Protein AF-A0A7C5F2H2-F1 (afdb_monomer)

pLDDT: mean 90.17, std 11.98, range [35.0, 98.19]

Sequence (182 aa):
MSDHVAMTMLSAEQLKLEQSKTLAQPLDRYGVLARLLFGLMDLLYGRARSWSKFKVLEVIARVPYQAWEHVAYIAITQQYEHEDFARRVFDHVKESRHQQDNEQWHLLILEEWIHRNRIKESVLLHRLVPQVLAFTYYQISWLLYVMKPEWSYRLNVDFETHAEYEYMLFAREHPELDQVPF

Solvent-accessible surface area (backbone atoms only — not comparable to full-atom values): 10103 Å² total; per-residue (Å²): 135,83,81,73,76,72,77,79,76,69,50,75,66,51,49,53,50,51,42,52,50,59,71,66,49,79,82,67,87,61,53,73,67,44,51,51,51,53,51,48,48,31,71,75,65,41,83,67,87,46,68,71,54,50,38,42,47,30,59,39,63,28,29,47,35,52,28,51,38,55,52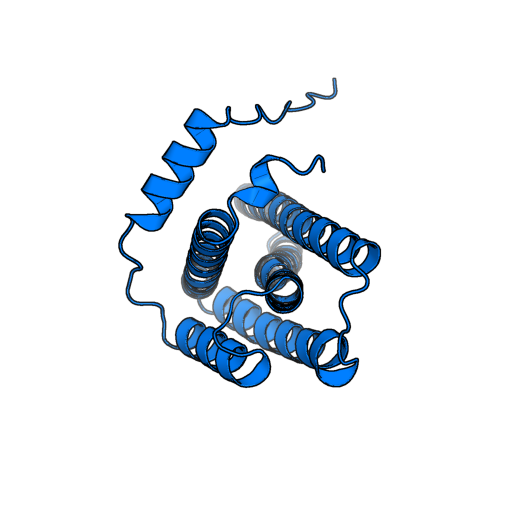,42,54,54,50,38,72,75,42,62,91,39,63,72,58,38,50,56,46,48,54,51,36,53,52,28,50,54,50,30,53,49,27,50,48,53,29,50,54,40,51,52,49,38,59,77,67,65,61,87,73,55,62,60,68,73,54,49,46,42,53,56,50,25,53,53,49,26,54,51,29,34,51,32,35,74,78,42,48,68,56,27,51,50,48,47,50,46,47,50,55,50,51,53,46,52,50,45,49,49,51,69,75,40,64,71,56,82,74,56,88,129

Nearest PDB structures (foldseek):
  3zx6-assembly1_A  TM=3.620E-01  e=6.020E-01  Archaeoglobus fulgidus DSM 4304
  3zx6-assembly1_B  TM=3.385E-01  e=4.337E+00  Archaeoglobus fulgidus DSM 4304
  1qu7-assembly1_B  TM=3.097E-01  e=5.790E+00  Escherichia coli
  6ixg-assembly2_B  TM=2.646E-01  e=8.111E+00  Homo sapiens

Radius of gyration: 18.1 Å; Cα contacts (8 Å, |Δi|>4): 124; chains: 1; bounding box: 49×35×49 Å

Structure (mmCIF, N/CA/C/O backbone):
data_AF-A0A7C5F2H2-F1
#
_entry.id   AF-A0A7C5F2H2-F1
#
loop_
_atom_site.group_PDB
_atom_site.id
_atom_site.type_symbol
_atom_site.label_atom_id
_atom_site.label_alt_id
_atom_site.label_comp_id
_atom_site.label_asym_id
_atom_site.label_entity_id
_atom_site.label_seq_id
_atom_site.pdbx_PDB_ins_code
_atom_site.Cartn_x
_atom_site.Cartn_y
_atom_site.Cartn_z
_atom_site.occupancy
_atom_site.B_iso_or_equiv
_atom_site.auth_seq_id
_atom_site.auth_comp_id
_atom_site.auth_asym_id
_atom_site.auth_atom_id
_atom_site.pdbx_PDB_model_num
ATOM 1 N N . MET A 1 1 ? 30.710 -5.432 4.629 1.00 35.00 1 MET A N 1
ATOM 2 C CA . MET A 1 1 ? 30.346 -4.239 5.417 1.00 35.00 1 MET A CA 1
ATOM 3 C C . MET A 1 1 ? 28.868 -4.022 5.185 1.00 35.00 1 MET A C 1
ATOM 5 O O . MET A 1 1 ? 28.492 -3.695 4.071 1.00 35.00 1 MET A O 1
ATOM 9 N N . SER A 1 2 ? 28.048 -4.407 6.163 1.00 38.00 2 SER A N 1
ATOM 10 C CA . SER A 1 2 ? 26.595 -4.251 6.103 1.00 38.00 2 SER A CA 1
ATOM 11 C C . SER A 1 2 ? 26.293 -2.854 6.623 1.00 38.00 2 SER A C 1
ATOM 13 O O . SER A 1 2 ? 26.336 -2.640 7.834 1.00 38.00 2 SER A O 1
ATOM 15 N N . ASP A 1 3 ? 26.073 -1.904 5.718 1.00 40.31 3 ASP A N 1
ATOM 16 C CA . ASP A 1 3 ? 25.467 -0.628 6.081 1.00 40.31 3 ASP A CA 1
ATOM 17 C C . ASP A 1 3 ? 24.010 -0.928 6.430 1.00 40.31 3 ASP A C 1
ATOM 19 O O . ASP A 1 3 ? 23.120 -0.936 5.580 1.00 40.31 3 ASP A O 1
ATOM 23 N N . HIS A 1 4 ? 23.774 -1.247 7.702 1.00 43.69 4 HIS A N 1
ATOM 24 C CA . HIS A 1 4 ? 22.459 -1.070 8.285 1.00 43.69 4 HIS A CA 1
ATOM 25 C C . HIS A 1 4 ? 22.156 0.420 8.173 1.00 43.69 4 HIS A C 1
ATOM 27 O O . HIS A 1 4 ? 22.641 1.220 8.972 1.00 43.69 4 HIS A O 1
ATOM 33 N N . VAL A 1 5 ? 21.393 0.797 7.148 1.00 45.81 5 VAL A N 1
ATOM 34 C CA . VAL A 1 5 ? 20.688 2.073 7.133 1.00 45.81 5 VAL A CA 1
ATOM 35 C C . VAL A 1 5 ? 19.799 2.032 8.367 1.00 45.81 5 VAL A C 1
ATOM 37 O O . VAL A 1 5 ? 18.752 1.388 8.373 1.00 45.81 5 VAL A O 1
ATOM 40 N N . ALA A 1 6 ? 20.266 2.629 9.460 1.00 44.41 6 ALA A N 1
ATOM 41 C CA . ALA A 1 6 ? 19.406 2.916 10.584 1.00 44.41 6 ALA A CA 1
ATOM 42 C C . ALA A 1 6 ? 18.324 3.835 10.017 1.00 44.41 6 ALA A C 1
ATOM 44 O O . ALA A 1 6 ? 18.626 4.963 9.630 1.00 44.41 6 ALA A O 1
ATOM 45 N N . MET A 1 7 ? 17.091 3.335 9.879 1.00 51.94 7 MET A N 1
ATOM 46 C CA . MET A 1 7 ? 15.956 4.216 9.639 1.00 51.94 7 MET A CA 1
ATOM 47 C C . MET A 1 7 ? 15.944 5.197 10.802 1.00 51.94 7 MET A C 1
ATOM 49 O O . MET A 1 7 ? 15.692 4.817 11.947 1.00 51.94 7 MET A O 1
ATOM 53 N N . THR A 1 8 ? 16.305 6.445 10.528 1.00 58.81 8 THR A N 1
ATOM 54 C CA . THR A 1 8 ? 16.222 7.509 11.516 1.00 58.81 8 THR A CA 1
ATOM 55 C C . THR A 1 8 ? 14.742 7.715 11.797 1.00 58.81 8 THR A C 1
ATOM 57 O O . THR A 1 8 ? 14.044 8.362 11.021 1.00 58.81 8 THR A O 1
ATOM 60 N N . MET A 1 9 ? 14.250 7.098 12.870 1.00 73.38 9 MET A N 1
ATOM 61 C CA . MET A 1 9 ? 12.873 7.275 13.309 1.00 73.38 9 MET A CA 1
ATOM 62 C C . MET A 1 9 ? 12.636 8.762 13.561 1.00 73.38 9 MET A C 1
ATOM 64 O O . MET A 1 9 ? 13.391 9.406 14.295 1.00 73.38 9 MET A O 1
ATOM 68 N N . LEU A 1 10 ? 11.602 9.304 12.922 1.00 83.44 10 LEU A N 1
ATOM 69 C CA . LEU A 1 10 ? 11.177 10.677 13.147 1.00 83.44 10 LEU A CA 1
ATOM 70 C C . LEU A 1 10 ? 10.760 10.844 14.614 1.00 83.44 10 LEU A C 1
ATOM 72 O O . LEU A 1 10 ? 10.145 9.958 15.210 1.00 83.44 10 LEU A O 1
ATOM 76 N N . SER A 1 11 ? 11.085 11.993 15.203 1.00 87.19 11 SER A N 1
ATOM 77 C CA . SER A 1 11 ? 10.560 12.359 16.517 1.00 87.19 11 SER A CA 1
ATOM 78 C C . SER A 1 11 ? 9.037 12.512 16.459 1.00 87.19 11 SER A C 1
ATOM 80 O O . SER A 1 11 ? 8.463 12.754 15.397 1.00 87.19 11 SER A O 1
ATOM 82 N N . ALA A 1 12 ? 8.362 12.444 17.606 1.00 85.50 12 ALA A N 1
ATOM 83 C CA . ALA A 1 12 ? 6.912 12.648 17.664 1.00 85.50 12 ALA A CA 1
ATOM 84 C C . ALA A 1 12 ? 6.472 14.001 17.064 1.00 85.50 12 ALA A C 1
ATOM 86 O O . ALA A 1 12 ? 5.422 14.093 16.429 1.00 85.50 12 ALA A O 1
ATOM 87 N N . GLU A 1 13 ? 7.280 15.054 17.223 1.00 88.06 13 GLU A N 1
ATOM 88 C CA . GLU A 1 13 ? 7.015 16.359 16.605 1.00 88.06 13 GLU A CA 1
ATOM 89 C C . GLU A 1 13 ? 7.164 16.313 15.082 1.00 88.06 13 GLU A C 1
ATOM 91 O O . GLU A 1 13 ? 6.333 16.868 14.364 1.00 88.06 13 GLU A O 1
ATOM 96 N N . GLN A 1 14 ? 8.189 15.617 14.584 1.00 91.19 14 GLN A N 1
ATOM 97 C CA . GLN A 1 14 ? 8.398 15.431 13.151 1.00 91.19 14 GLN A CA 1
ATOM 98 C C . GLN A 1 14 ? 7.273 14.597 12.525 1.00 91.19 14 GLN A C 1
ATOM 100 O O . GLN A 1 14 ? 6.769 14.974 11.474 1.00 91.19 14 GLN A O 1
ATOM 105 N N . LEU A 1 15 ? 6.811 13.534 13.191 1.00 88.75 15 LEU A N 1
ATOM 106 C CA . LEU A 1 15 ? 5.670 12.729 12.739 1.00 88.75 15 LEU A CA 1
ATOM 107 C C . LEU A 1 15 ? 4.385 13.559 12.644 1.00 88.75 15 LEU A C 1
ATOM 109 O O . LEU A 1 15 ? 3.686 13.495 11.636 1.00 88.75 15 LEU A O 1
ATOM 113 N N . LYS A 1 16 ? 4.095 14.395 13.650 1.00 90.06 16 LYS A N 1
ATOM 114 C CA . LYS A 1 16 ? 2.938 15.310 13.610 1.00 90.06 16 LYS A CA 1
ATOM 115 C C . LYS A 1 16 ? 3.057 16.340 12.493 1.00 90.06 16 LYS A C 1
ATOM 117 O O . LYS A 1 16 ? 2.057 16.681 11.860 1.00 90.06 16 LYS A O 1
ATOM 122 N N . LEU A 1 17 ? 4.269 16.831 12.236 1.00 92.62 17 LEU A N 1
ATOM 123 C CA . LEU A 1 17 ? 4.521 17.743 11.130 1.00 92.62 17 LEU A CA 1
ATOM 124 C C . LEU A 1 17 ? 4.269 17.056 9.782 1.00 92.62 17 LEU A C 1
ATOM 126 O O . LEU A 1 17 ? 3.530 17.610 8.972 1.00 92.62 17 LEU A O 1
ATOM 130 N N . GLU A 1 18 ? 4.818 15.863 9.551 1.00 91.12 18 GLU A N 1
ATOM 131 C CA . GLU A 1 18 ? 4.577 15.103 8.316 1.00 91.12 18 GLU A CA 1
ATOM 132 C C . GLU A 1 18 ? 3.095 14.755 8.145 1.00 91.12 18 GLU A C 1
ATOM 134 O O . GLU A 1 18 ? 2.526 15.051 7.098 1.00 91.12 18 GLU A O 1
ATOM 139 N N . GLN A 1 19 ? 2.415 14.301 9.203 1.00 93.69 19 GLN A N 1
ATOM 140 C CA . GLN A 1 19 ? 0.965 14.087 9.180 1.00 93.69 19 GLN A CA 1
ATOM 141 C C . GLN A 1 19 ? 0.215 15.354 8.745 1.00 93.69 19 GLN A C 1
ATOM 143 O O . GLN A 1 19 ? -0.667 15.304 7.887 1.00 93.69 19 GLN A O 1
ATOM 148 N N . SER A 1 20 ? 0.565 16.514 9.311 1.00 93.62 20 SER A N 1
ATOM 149 C CA . SER A 1 20 ? -0.078 17.781 8.953 1.00 93.62 20 SER A CA 1
ATOM 150 C C . SER A 1 20 ? 0.187 18.184 7.499 1.00 93.62 20 SER A C 1
ATOM 152 O O . SER A 1 20 ? -0.715 18.709 6.845 1.00 93.62 20 SER A O 1
ATOM 154 N N . LYS A 1 21 ? 1.387 17.898 6.973 1.00 93.38 21 LYS A N 1
ATOM 155 C CA . LYS A 1 21 ? 1.751 18.150 5.576 1.00 93.38 21 LYS A CA 1
ATOM 156 C C . LYS A 1 21 ? 0.947 17.258 4.639 1.00 93.38 21 LYS A C 1
ATOM 158 O O . LYS A 1 21 ? 0.314 17.793 3.735 1.00 93.38 21 LYS A O 1
ATOM 163 N N . THR A 1 22 ? 0.918 15.947 4.870 1.00 91.94 22 THR A N 1
ATOM 164 C CA . THR A 1 22 ? 0.161 14.992 4.044 1.00 91.94 22 THR A CA 1
ATOM 165 C C . THR A 1 22 ? -1.327 15.336 4.036 1.00 91.94 22 THR A C 1
ATOM 167 O O . THR A 1 22 ? -1.945 15.396 2.978 1.00 91.94 22 THR A O 1
ATOM 170 N N . LEU A 1 23 ? -1.910 15.670 5.193 1.00 93.38 23 LEU A N 1
ATOM 171 C CA . LEU A 1 23 ? -3.327 16.042 5.277 1.00 93.38 23 LEU A CA 1
ATOM 172 C C . LEU A 1 23 ? -3.656 17.402 4.641 1.00 93.38 23 LEU A C 1
ATOM 174 O O . LEU A 1 23 ? -4.817 17.645 4.305 1.00 93.38 23 LEU A O 1
ATOM 178 N N . ALA A 1 24 ? -2.669 18.292 4.507 1.00 92.81 24 ALA A N 1
ATOM 179 C CA . ALA A 1 24 ? -2.818 19.587 3.848 1.00 92.81 24 ALA A CA 1
ATOM 180 C C . ALA A 1 24 ? -2.587 19.521 2.331 1.00 92.81 24 ALA A C 1
ATOM 182 O O . ALA A 1 24 ? -2.977 20.454 1.623 1.00 92.81 24 ALA A O 1
ATOM 183 N N . GLN A 1 25 ? -1.959 18.456 1.821 1.00 87.25 25 GLN A N 1
ATOM 184 C CA . GLN A 1 25 ? -1.778 18.286 0.385 1.00 87.25 25 GLN A CA 1
ATOM 185 C C . GLN A 1 25 ? -3.142 18.116 -0.297 1.00 87.25 25 GLN A C 1
ATOM 187 O O . GLN A 1 25 ? -3.990 17.352 0.176 1.00 87.25 25 GLN A O 1
ATOM 192 N N . PRO A 1 26 ? -3.391 18.827 -1.410 1.00 80.62 26 PRO A N 1
ATOM 193 C CA . PRO A 1 26 ? -4.590 18.588 -2.186 1.00 80.62 26 PRO A CA 1
ATOM 194 C C . PRO A 1 26 ? -4.522 17.164 -2.733 1.00 80.62 26 PRO A C 1
ATOM 196 O O . PRO A 1 26 ? -3.575 16.805 -3.428 1.00 80.62 26 PRO A O 1
ATOM 199 N N . LEU A 1 27 ? -5.546 16.363 -2.445 1.00 77.12 27 LEU A N 1
ATOM 200 C CA . LEU A 1 27 ? -5.737 15.110 -3.157 1.00 77.12 27 LEU A CA 1
ATOM 201 C C . LEU A 1 27 ? -6.034 15.476 -4.612 1.00 77.12 27 LEU A C 1
ATOM 203 O O . LEU A 1 27 ? -7.119 15.981 -4.927 1.00 77.12 27 LEU A O 1
ATOM 207 N N . ASP A 1 28 ? -5.044 15.289 -5.484 1.00 67.81 28 ASP A N 1
ATOM 208 C CA . ASP A 1 28 ? -5.223 15.428 -6.922 1.00 67.81 28 ASP A CA 1
ATOM 209 C C . ASP A 1 28 ? -6.439 14.610 -7.376 1.00 67.81 28 ASP A C 1
ATOM 211 O O . ASP A 1 28 ? -6.886 13.660 -6.726 1.00 67.81 28 ASP A O 1
ATOM 215 N N . ARG A 1 29 ? -7.026 14.981 -8.519 1.00 83.94 29 ARG A N 1
ATOM 216 C CA . ARG A 1 29 ? -8.155 14.220 -9.064 1.00 83.94 29 ARG A CA 1
ATOM 217 C C . ARG A 1 29 ? -7.679 12.822 -9.458 1.00 83.94 29 ARG A C 1
ATOM 219 O O . ARG A 1 29 ? -7.217 12.645 -10.583 1.00 83.94 29 ARG A O 1
ATOM 226 N N . TYR A 1 30 ? -7.884 11.851 -8.565 1.00 92.62 30 TYR A N 1
ATOM 227 C CA . TYR A 1 30 ? -7.618 10.432 -8.794 1.00 92.62 30 TYR A CA 1
ATOM 228 C C . TYR A 1 30 ? -8.091 9.989 -10.175 1.00 92.62 30 TYR A C 1
ATOM 230 O O . TYR A 1 30 ? -9.185 10.371 -10.620 1.00 92.62 30 TYR A O 1
ATOM 238 N N . GLY A 1 31 ? -7.309 9.140 -10.836 1.00 93.69 31 GLY A N 1
ATOM 239 C CA . GLY A 1 31 ? -7.692 8.493 -12.080 1.00 93.69 31 GLY A CA 1
ATOM 240 C C . GLY A 1 31 ? -8.978 7.669 -11.946 1.00 93.69 31 GLY A C 1
ATOM 241 O O . GLY A 1 31 ? -9.422 7.307 -10.857 1.00 93.69 31 GLY A O 1
ATOM 242 N N . VAL A 1 32 ? -9.605 7.346 -13.083 1.00 95.75 32 VAL A N 1
ATOM 243 C CA . VAL A 1 32 ? -10.865 6.574 -13.108 1.00 95.75 32 VAL A CA 1
ATOM 244 C C . VAL A 1 32 ? -10.712 5.229 -12.393 1.00 95.75 32 VAL A C 1
ATOM 246 O O . VAL A 1 32 ? -11.576 4.872 -11.599 1.00 95.75 32 VAL A O 1
ATOM 249 N N . LEU A 1 33 ? -9.613 4.511 -12.643 1.00 96.19 33 LEU A N 1
ATOM 250 C CA . LEU A 1 33 ? -9.354 3.196 -12.053 1.00 96.19 33 LEU A CA 1
ATOM 251 C C . LEU A 1 33 ? -9.188 3.267 -10.530 1.00 96.19 33 LEU A C 1
ATOM 253 O O . LEU A 1 33 ? -9.813 2.481 -9.826 1.00 96.19 33 LEU A O 1
ATOM 257 N N . ALA A 1 34 ? -8.433 4.247 -10.027 1.00 95.56 34 ALA A N 1
ATOM 258 C CA . ALA A 1 34 ? -8.268 4.469 -8.593 1.00 95.56 34 ALA A CA 1
ATOM 259 C C . ALA A 1 34 ? -9.613 4.785 -7.915 1.00 95.56 34 ALA A C 1
ATOM 261 O O . ALA A 1 34 ? -9.982 4.145 -6.934 1.00 95.56 34 ALA A O 1
ATOM 262 N N . ARG A 1 35 ? -10.428 5.678 -8.499 1.00 95.88 35 ARG A N 1
ATOM 263 C CA . ARG A 1 35 ? -11.775 5.978 -7.970 1.00 95.88 35 ARG A CA 1
ATOM 264 C C . ARG A 1 35 ? -12.689 4.755 -7.933 1.00 95.88 35 ARG A C 1
ATOM 266 O O . ARG A 1 35 ? -13.460 4.608 -6.988 1.00 95.88 35 ARG A O 1
ATOM 273 N N . LEU A 1 36 ? -12.629 3.899 -8.955 1.00 97.12 36 LEU A N 1
ATOM 274 C CA . LEU A 1 36 ? -13.394 2.651 -8.982 1.00 97.12 36 LEU A CA 1
ATOM 275 C C . LEU A 1 36 ? -12.925 1.690 -7.887 1.00 97.12 36 LEU A C 1
ATOM 277 O O . LEU A 1 36 ? -13.763 1.115 -7.198 1.00 97.12 36 LEU A O 1
ATOM 281 N N . LEU A 1 37 ? -11.610 1.555 -7.697 1.00 96.25 37 LEU A N 1
ATOM 282 C CA . LEU A 1 37 ? -11.032 0.720 -6.648 1.00 96.25 37 LEU A CA 1
ATOM 283 C C . LEU A 1 37 ? -11.452 1.201 -5.255 1.00 96.25 37 LEU A C 1
ATOM 285 O O . LEU A 1 37 ? -11.986 0.410 -4.481 1.00 96.25 37 LEU A O 1
ATOM 289 N N . PHE A 1 38 ? -11.290 2.489 -4.947 1.00 95.31 38 PHE A N 1
ATOM 290 C CA . PHE A 1 38 ? -11.663 3.037 -3.638 1.00 95.31 38 PHE A CA 1
ATOM 291 C C . PHE A 1 38 ? -13.174 2.975 -3.404 1.00 95.31 38 PHE A C 1
ATOM 293 O O . PHE A 1 38 ? -13.616 2.583 -2.328 1.00 95.31 38 PHE A O 1
ATOM 300 N N . GLY A 1 39 ? -13.981 3.256 -4.431 1.00 96.94 39 GLY A N 1
ATOM 301 C CA . GLY A 1 39 ? -15.433 3.098 -4.355 1.00 96.94 39 GLY A CA 1
ATOM 302 C C . GLY A 1 39 ? -15.861 1.649 -4.094 1.00 96.94 39 GLY A C 1
ATOM 303 O O . GLY A 1 39 ? -16.779 1.411 -3.310 1.00 96.94 39 GLY A O 1
ATOM 304 N N . LEU A 1 40 ? -15.180 0.673 -4.703 1.00 97.38 40 LEU A N 1
ATOM 305 C CA . LEU A 1 40 ? -15.410 -0.748 -4.443 1.00 97.38 40 LEU A CA 1
ATOM 306 C C . LEU A 1 40 ? -14.979 -1.141 -3.022 1.00 97.38 40 LEU A C 1
ATOM 308 O O . LEU A 1 40 ? -15.704 -1.872 -2.349 1.00 97.38 40 LEU A O 1
ATOM 312 N N . MET A 1 41 ? -13.844 -0.631 -2.541 1.00 96.88 41 MET A N 1
ATOM 313 C CA . MET A 1 41 ? -13.393 -0.838 -1.162 1.00 96.88 41 MET A CA 1
ATOM 314 C C . MET A 1 41 ? -14.399 -0.278 -0.150 1.00 96.88 41 MET A C 1
ATOM 316 O O . MET A 1 41 ? -14.760 -0.966 0.803 1.00 96.88 41 MET A O 1
ATOM 320 N N . ASP A 1 42 ? -14.914 0.927 -0.384 1.00 96.94 42 ASP A N 1
ATOM 321 C CA . ASP A 1 42 ? -15.948 1.539 0.452 1.00 96.94 42 ASP A CA 1
ATOM 322 C C . ASP A 1 42 ? -17.266 0.762 0.426 1.00 96.94 42 ASP A C 1
ATOM 324 O O . ASP A 1 42 ? -17.958 0.688 1.441 1.00 96.94 42 ASP A O 1
ATOM 328 N N . LEU A 1 43 ? -17.619 0.170 -0.715 1.00 97.69 43 LEU A N 1
ATOM 329 C CA . LEU A 1 43 ? -18.807 -0.670 -0.839 1.00 97.69 43 LEU A CA 1
ATOM 330 C C . LEU A 1 43 ? -18.668 -1.977 -0.043 1.00 97.69 43 LEU A C 1
ATOM 332 O O . LEU A 1 43 ? -19.622 -2.402 0.604 1.00 97.69 43 LEU A O 1
ATOM 336 N N . LEU A 1 44 ? -17.499 -2.619 -0.102 1.00 96.31 44 LEU A N 1
ATOM 337 C CA . LEU A 1 44 ? -17.263 -3.937 0.495 1.00 96.31 44 LEU A CA 1
ATOM 338 C C . LEU A 1 44 ? -16.960 -3.878 1.997 1.00 96.31 44 LEU A C 1
ATOM 340 O O . LEU A 1 44 ? -17.399 -4.756 2.739 1.00 96.31 44 LEU A O 1
ATOM 344 N N . TYR A 1 45 ? -16.219 -2.859 2.440 1.00 96.06 45 TYR A N 1
ATOM 345 C CA . TYR A 1 45 ? -15.712 -2.743 3.816 1.00 96.06 45 TYR A CA 1
ATOM 346 C C . TYR A 1 45 ? -16.266 -1.528 4.568 1.00 96.06 45 TYR A C 1
ATOM 348 O O . TYR A 1 45 ? -15.984 -1.353 5.752 1.00 96.06 45 TYR A O 1
ATOM 356 N N . GLY A 1 46 ? -17.074 -0.697 3.907 1.00 96.19 46 GLY A N 1
ATOM 357 C CA . GLY A 1 46 ? -17.586 0.548 4.462 1.00 96.19 46 GLY A CA 1
ATOM 358 C C . GLY A 1 46 ? -16.609 1.719 4.318 1.00 96.19 46 GLY A C 1
ATOM 359 O O . GLY A 1 46 ? -15.419 1.567 4.037 1.00 96.19 46 GLY A O 1
ATOM 360 N N . ARG A 1 47 ? -17.135 2.927 4.540 1.00 94.94 47 ARG A N 1
ATOM 361 C CA . ARG A 1 47 ? -16.356 4.179 4.496 1.00 94.94 47 ARG A CA 1
ATOM 362 C C . ARG A 1 47 ? -15.520 4.422 5.750 1.00 94.94 47 ARG A C 1
ATOM 364 O O . ARG A 1 47 ? -14.609 5.235 5.718 1.00 94.94 47 ARG A O 1
ATOM 371 N N . ALA A 1 48 ? -15.852 3.755 6.853 1.00 94.50 48 ALA A N 1
ATOM 372 C CA . ALA A 1 48 ? -15.104 3.892 8.093 1.00 94.50 48 ALA A CA 1
ATOM 373 C C . ALA A 1 48 ? -13.715 3.256 7.954 1.00 94.50 48 ALA A C 1
ATOM 375 O O . ALA A 1 48 ? -13.568 2.163 7.398 1.00 94.50 48 ALA A O 1
ATOM 376 N N . ARG A 1 49 ? -12.705 3.939 8.492 1.00 96.56 49 ARG A N 1
ATOM 377 C CA . ARG A 1 49 ? -11.347 3.409 8.620 1.00 96.56 49 ARG A CA 1
ATOM 378 C C . ARG A 1 49 ? -11.347 2.314 9.673 1.00 96.56 49 ARG A C 1
ATOM 380 O O . ARG A 1 49 ? -11.978 2.438 10.720 1.00 96.56 49 ARG A O 1
ATOM 387 N N . SER A 1 50 ? -10.686 1.206 9.371 1.00 96.12 50 SER A N 1
ATOM 388 C CA . SER A 1 50 ? -10.566 0.085 10.298 1.00 96.12 50 SER A CA 1
ATOM 389 C C . SER A 1 50 ? -9.318 -0.725 9.992 1.00 96.12 50 SER A C 1
ATOM 391 O O . SER A 1 50 ? -8.911 -0.832 8.835 1.00 96.12 50 SER A O 1
ATOM 393 N N . TRP A 1 51 ? -8.761 -1.359 11.025 1.00 96.75 51 TRP A N 1
ATOM 394 C CA . TRP A 1 51 ? -7.609 -2.257 10.914 1.00 96.75 51 TRP A CA 1
ATOM 395 C C . TRP A 1 51 ? -7.793 -3.320 9.826 1.00 96.75 51 TRP A C 1
ATOM 397 O O . TRP A 1 51 ? -6.903 -3.547 9.014 1.00 96.75 51 TRP A O 1
ATOM 407 N N . SER A 1 52 ? -8.981 -3.923 9.751 1.00 97.06 52 SER A N 1
ATOM 408 C CA . SER A 1 52 ? -9.293 -4.938 8.743 1.00 97.06 52 SER A CA 1
ATOM 409 C C . SER A 1 52 ? -9.372 -4.378 7.322 1.00 97.06 52 SER A C 1
ATOM 411 O O . SER A 1 52 ? -8.949 -5.058 6.390 1.00 97.06 52 SER A O 1
ATOM 413 N N . LYS A 1 53 ? -9.864 -3.143 7.135 1.00 97.19 53 LYS A N 1
ATOM 414 C CA . LYS A 1 53 ? -9.863 -2.482 5.818 1.00 97.19 53 LYS A CA 1
ATOM 415 C C . LYS A 1 53 ? -8.437 -2.150 5.377 1.00 97.19 53 LYS A C 1
ATOM 417 O O . LYS A 1 53 ? -8.093 -2.443 4.235 1.00 97.19 53 LYS A O 1
ATOM 422 N N . PHE A 1 54 ? -7.606 -1.624 6.279 1.00 97.56 54 PHE A N 1
ATOM 423 C CA . PHE A 1 54 ? -6.186 -1.383 6.006 1.00 97.56 54 PHE A CA 1
ATOM 424 C C . PHE A 1 54 ? -5.458 -2.668 5.637 1.00 97.56 54 PHE A C 1
ATOM 426 O O . PHE A 1 54 ? -4.798 -2.715 4.609 1.00 97.56 54 PHE A O 1
ATOM 433 N N . LYS A 1 55 ? -5.690 -3.759 6.373 1.00 97.25 55 LYS A N 1
ATOM 434 C CA . LYS A 1 55 ? -5.090 -5.059 6.056 1.00 97.25 55 LYS A CA 1
ATOM 435 C C . LYS A 1 55 ? -5.385 -5.488 4.615 1.00 97.25 55 LYS A C 1
ATOM 437 O O . LYS A 1 55 ? -4.514 -6.001 3.922 1.00 97.25 55 LYS A O 1
ATOM 442 N N . VAL A 1 56 ? -6.617 -5.279 4.145 1.00 97.19 56 VAL A N 1
ATOM 443 C CA . VAL A 1 56 ? -6.984 -5.573 2.753 1.00 97.19 56 VAL A CA 1
ATOM 444 C C . VAL A 1 56 ? -6.281 -4.638 1.770 1.00 97.19 56 VAL A C 1
ATOM 446 O O . VAL A 1 56 ? -5.839 -5.113 0.726 1.00 97.19 56 VAL A O 1
ATOM 449 N N . LEU A 1 57 ? -6.157 -3.346 2.092 1.00 96.75 57 LEU A N 1
ATOM 450 C CA . LEU A 1 57 ? -5.390 -2.403 1.275 1.00 96.75 57 LEU A CA 1
ATOM 451 C C . LEU A 1 57 ? -3.931 -2.861 1.131 1.00 96.75 57 LEU A C 1
ATOM 453 O O . LEU A 1 57 ? -3.469 -2.952 0.002 1.00 96.75 57 LEU A O 1
ATOM 457 N N . GLU A 1 58 ? -3.263 -3.291 2.205 1.00 97.06 58 GLU A N 1
ATOM 458 C CA . GLU A 1 58 ? -1.862 -3.764 2.171 1.00 97.06 58 GLU A CA 1
ATOM 459 C C . GLU A 1 58 ? -1.642 -5.061 1.371 1.00 97.06 58 GLU A C 1
ATOM 461 O O . GLU A 1 58 ? -0.561 -5.338 0.833 1.00 97.06 58 GLU A O 1
ATOM 466 N N . VAL A 1 59 ? -2.671 -5.905 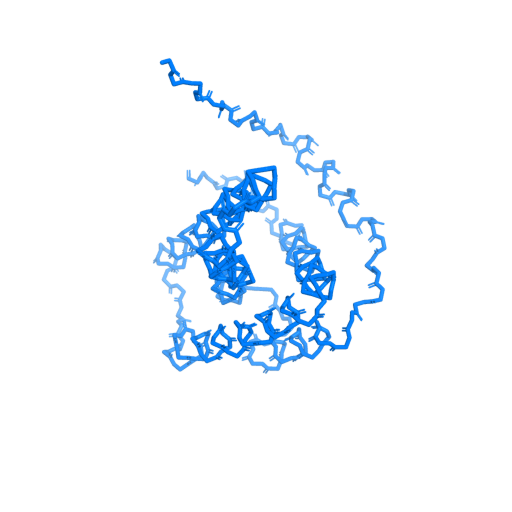1.263 1.00 96.44 59 VAL A N 1
ATOM 467 C CA . VAL A 1 59 ? -2.628 -7.062 0.353 1.00 96.44 59 VAL A CA 1
ATOM 468 C C . VAL A 1 59 ? -2.599 -6.593 -1.104 1.00 96.44 59 VAL A C 1
ATOM 470 O O . VAL A 1 59 ? -1.928 -7.208 -1.928 1.00 96.44 59 VAL A O 1
ATOM 473 N N . ILE A 1 60 ? -3.310 -5.511 -1.420 1.00 96.31 60 ILE A N 1
ATOM 474 C CA . ILE A 1 60 ? -3.424 -4.953 -2.772 1.00 96.31 60 ILE A CA 1
ATOM 475 C C . ILE A 1 60 ? -2.222 -4.044 -3.098 1.00 96.31 60 ILE A C 1
ATOM 477 O O . ILE A 1 60 ? -1.759 -4.054 -4.237 1.00 96.31 60 ILE A O 1
ATOM 481 N N . ALA A 1 61 ? -1.686 -3.319 -2.113 1.00 95.56 61 ALA A N 1
ATOM 482 C CA . ALA A 1 61 ? -0.621 -2.320 -2.251 1.00 95.56 61 ALA A CA 1
ATOM 483 C C . ALA A 1 61 ? 0.665 -2.881 -2.875 1.00 95.56 61 ALA A C 1
ATOM 485 O O . ALA A 1 61 ? 1.242 -2.293 -3.780 1.00 95.56 61 ALA A O 1
ATOM 486 N N . ARG A 1 62 ? 1.067 -4.094 -2.481 1.00 94.94 62 ARG A N 1
ATOM 487 C CA . ARG A 1 62 ? 2.281 -4.753 -3.001 1.00 94.94 62 ARG A CA 1
ATOM 488 C C . ARG A 1 62 ? 2.212 -5.141 -4.487 1.00 94.94 62 ARG A C 1
ATOM 490 O O . ARG A 1 62 ? 3.224 -5.468 -5.104 1.00 94.94 62 ARG A O 1
ATOM 497 N N . VAL A 1 63 ? 1.005 -5.230 -5.042 1.00 96.44 63 VAL A N 1
ATOM 498 C CA . VAL A 1 63 ? 0.739 -5.946 -6.295 1.00 96.44 63 VAL A CA 1
ATOM 499 C C . VAL A 1 63 ? 1.301 -5.244 -7.541 1.00 96.44 63 VAL A C 1
ATOM 501 O O . VAL A 1 63 ? 1.829 -5.941 -8.412 1.00 96.44 63 VAL A O 1
ATOM 504 N N . PRO A 1 64 ? 1.226 -3.907 -7.686 1.00 96.94 64 PRO A N 1
ATOM 505 C CA . PRO A 1 64 ? 1.830 -3.220 -8.826 1.00 96.94 64 PRO A CA 1
ATOM 506 C C . PRO A 1 64 ? 3.336 -3.461 -8.906 1.00 96.94 64 PRO A C 1
ATOM 508 O O . PRO A 1 64 ? 3.837 -3.792 -9.976 1.00 96.94 64 PRO A O 1
ATOM 511 N N . TYR A 1 65 ? 4.035 -3.422 -7.771 1.00 96.75 65 TYR A N 1
ATOM 512 C CA . TYR A 1 65 ? 5.466 -3.703 -7.709 1.00 96.75 65 TYR A CA 1
ATOM 513 C C . TYR A 1 65 ? 5.812 -5.131 -8.171 1.00 96.75 65 TYR A C 1
ATOM 515 O O . TYR A 1 65 ? 6.772 -5.317 -8.920 1.00 96.75 65 TYR A O 1
ATOM 523 N N . GLN A 1 66 ? 4.997 -6.131 -7.808 1.00 96.19 66 GLN A N 1
ATOM 524 C CA . GLN A 1 66 ? 5.131 -7.511 -8.308 1.00 96.19 66 GLN A CA 1
ATOM 525 C C . GLN A 1 66 ? 4.941 -7.593 -9.826 1.00 96.19 66 GLN A C 1
ATOM 527 O O . GLN A 1 66 ? 5.674 -8.300 -10.520 1.00 96.19 66 GLN A O 1
ATOM 532 N N . ALA A 1 67 ? 3.957 -6.864 -10.362 1.00 96.00 67 ALA A N 1
ATOM 533 C CA . ALA A 1 67 ? 3.716 -6.809 -11.799 1.00 96.00 67 ALA A CA 1
ATOM 534 C C . ALA A 1 67 ? 4.908 -6.196 -12.549 1.00 96.00 67 ALA A C 1
ATOM 536 O O . ALA A 1 67 ? 5.318 -6.731 -13.581 1.00 96.00 67 ALA A O 1
ATOM 537 N N . TRP A 1 68 ? 5.492 -5.116 -12.023 1.00 95.12 68 TRP A N 1
ATOM 538 C CA . TRP A 1 68 ? 6.660 -4.463 -12.622 1.00 95.12 68 TRP A CA 1
ATOM 539 C C . TRP A 1 68 ? 7.888 -5.366 -12.581 1.00 95.12 68 TRP A C 1
ATOM 541 O O . TRP A 1 68 ? 8.567 -5.516 -13.596 1.00 95.12 68 TRP A O 1
ATOM 551 N N . GLU A 1 69 ? 8.128 -6.035 -11.453 1.00 94.31 69 GLU A N 1
ATOM 552 C CA . GLU A 1 69 ? 9.199 -7.021 -11.322 1.00 94.31 69 GLU A CA 1
ATOM 553 C C . GLU A 1 69 ? 9.051 -8.162 -12.342 1.00 94.31 69 GLU A C 1
ATOM 555 O O . GLU A 1 69 ? 10.011 -8.505 -13.036 1.00 94.31 69 GLU A O 1
ATOM 560 N N . HIS A 1 70 ? 7.845 -8.713 -12.500 1.00 93.38 70 HIS A N 1
ATOM 561 C CA . HIS A 1 70 ? 7.584 -9.753 -13.494 1.00 93.38 70 HIS A CA 1
ATOM 562 C C . HIS A 1 70 ? 7.859 -9.293 -14.930 1.00 93.38 70 HIS A C 1
ATOM 564 O O . HIS A 1 70 ? 8.490 -10.025 -15.696 1.00 93.38 70 HIS A O 1
ATOM 570 N N . VAL A 1 71 ? 7.424 -8.087 -15.312 1.00 90.75 71 VAL A N 1
ATOM 571 C CA . VAL A 1 71 ? 7.711 -7.548 -16.653 1.00 90.75 71 VAL A CA 1
ATOM 572 C C . VAL A 1 71 ? 9.209 -7.317 -16.838 1.00 90.75 71 VAL A C 1
ATOM 574 O O . VAL A 1 71 ? 9.759 -7.638 -17.892 1.00 90.75 71 VAL A O 1
ATOM 577 N N . ALA A 1 72 ? 9.884 -6.806 -15.813 1.00 88.62 72 ALA A N 1
ATOM 578 C CA . ALA A 1 72 ? 11.311 -6.543 -15.849 1.00 88.62 72 ALA A CA 1
ATOM 579 C C . ALA A 1 72 ? 12.145 -7.817 -16.047 1.00 88.62 72 ALA A C 1
ATOM 581 O O . ALA A 1 72 ? 13.100 -7.794 -16.826 1.00 88.62 72 ALA A O 1
ATOM 582 N N . TYR A 1 73 ? 11.769 -8.946 -15.433 1.00 87.75 73 TYR A N 1
ATOM 583 C CA . TYR A 1 73 ? 12.427 -10.229 -15.702 1.00 87.75 73 TYR A CA 1
ATOM 584 C C . TYR A 1 73 ? 12.343 -10.625 -17.177 1.00 87.75 73 TYR A C 1
ATOM 586 O O . TYR A 1 73 ? 13.359 -10.984 -17.774 1.00 87.75 73 TYR A O 1
ATOM 594 N N . ILE A 1 74 ? 11.156 -10.507 -17.781 1.00 87.31 74 ILE A N 1
ATOM 595 C CA . ILE A 1 74 ? 10.951 -10.804 -19.205 1.00 87.31 74 ILE A CA 1
ATOM 596 C C . ILE A 1 74 ? 11.809 -9.865 -20.065 1.00 87.31 74 ILE A C 1
ATOM 598 O O . ILE A 1 74 ? 12.506 -10.325 -20.971 1.00 87.31 74 ILE A O 1
ATOM 602 N N . ALA A 1 75 ? 11.806 -8.566 -19.753 1.00 85.25 75 ALA A N 1
ATOM 603 C CA . ALA A 1 75 ? 12.563 -7.558 -20.489 1.00 85.25 75 ALA A CA 1
ATOM 604 C C . ALA A 1 75 ? 14.079 -7.811 -20.442 1.00 85.25 75 ALA A C 1
ATOM 606 O O . ALA A 1 75 ? 14.730 -7.773 -21.485 1.00 85.25 75 ALA A O 1
ATOM 607 N N . ILE A 1 76 ? 14.641 -8.126 -19.268 1.00 84.25 76 ILE A N 1
ATOM 608 C CA . ILE A 1 76 ? 16.070 -8.443 -19.113 1.00 84.25 76 ILE A CA 1
ATOM 609 C C . ILE A 1 76 ? 16.438 -9.695 -19.918 1.00 84.25 76 ILE A C 1
ATOM 611 O O . ILE A 1 76 ? 17.450 -9.696 -20.614 1.00 84.25 76 ILE A O 1
ATOM 615 N N . THR A 1 77 ? 15.615 -10.750 -19.870 1.00 81.94 77 THR A N 1
ATOM 616 C CA . THR A 1 77 ? 15.873 -11.981 -20.636 1.00 81.94 77 THR A CA 1
ATOM 617 C C . THR A 1 77 ? 15.826 -11.748 -22.148 1.00 81.94 77 THR A C 1
ATOM 619 O O . THR A 1 77 ? 16.592 -12.366 -22.881 1.00 81.94 77 THR A O 1
ATOM 622 N N . GLN A 1 78 ? 14.954 -10.861 -22.632 1.00 82.75 78 GLN A N 1
ATOM 623 C CA . GLN A 1 78 ? 14.784 -10.610 -24.067 1.00 82.75 78 GLN A CA 1
ATOM 624 C C . GLN A 1 78 ? 15.725 -9.542 -24.639 1.00 82.75 78 GLN A C 1
ATOM 626 O O . GLN A 1 78 ? 15.922 -9.512 -25.849 1.00 82.75 78 GLN A O 1
ATOM 631 N N . GLN A 1 79 ? 16.279 -8.655 -23.808 1.00 73.44 79 GLN A N 1
ATOM 632 C CA . GLN A 1 79 ? 17.081 -7.498 -24.237 1.00 73.44 79 GLN A CA 1
ATOM 633 C C . GLN A 1 79 ? 18.499 -7.504 -23.640 1.00 73.44 79 GLN A C 1
ATOM 635 O O . GLN A 1 79 ? 19.108 -6.448 -23.463 1.00 73.44 79 GLN A O 1
ATOM 640 N N . TYR A 1 80 ? 19.040 -8.691 -23.342 1.00 64.62 80 TYR A N 1
ATOM 641 C CA . TYR A 1 80 ? 20.328 -8.865 -22.655 1.00 64.62 80 TYR A CA 1
ATOM 642 C C . TYR A 1 80 ? 21.535 -8.254 -23.394 1.00 64.62 80 TYR A C 1
ATOM 644 O O . TYR A 1 80 ? 22.575 -8.035 -22.781 1.00 64.62 80 TYR A O 1
ATOM 652 N N . GLU A 1 81 ? 21.413 -7.962 -24.692 1.00 64.44 81 GLU A N 1
ATOM 653 C CA . GLU A 1 81 ? 22.490 -7.385 -25.509 1.00 64.44 81 GLU A CA 1
ATOM 654 C C . GLU A 1 81 ? 22.753 -5.893 -25.215 1.00 64.44 81 GLU A C 1
ATOM 656 O O . GLU A 1 81 ? 23.780 -5.358 -25.627 1.00 64.44 81 GLU A O 1
ATOM 661 N N . HIS A 1 82 ? 21.867 -5.221 -24.465 1.00 74.62 82 HIS A N 1
ATOM 662 C CA . HIS A 1 82 ? 21.997 -3.807 -24.095 1.00 74.62 82 HIS A CA 1
ATOM 663 C C . HIS A 1 82 ? 22.278 -3.650 -22.591 1.00 74.62 82 HIS A C 1
ATOM 665 O O . HIS A 1 82 ? 21.356 -3.498 -21.785 1.00 74.62 82 HIS A O 1
ATOM 671 N N . GLU A 1 83 ? 23.557 -3.647 -22.208 1.00 76.19 83 GLU A N 1
ATOM 672 C CA . GLU A 1 83 ? 24.002 -3.637 -20.801 1.00 76.19 83 GLU A CA 1
ATOM 673 C C . GLU A 1 83 ? 23.411 -2.474 -19.979 1.00 76.19 83 GLU A C 1
ATOM 675 O O . GLU A 1 83 ? 22.868 -2.687 -18.892 1.00 76.19 83 GLU A O 1
ATOM 680 N N . ASP A 1 84 ? 23.422 -1.253 -20.523 1.00 83.38 84 ASP A N 1
ATOM 681 C CA . ASP A 1 84 ? 22.882 -0.067 -19.844 1.00 83.38 84 ASP A CA 1
ATOM 682 C C . ASP A 1 84 ? 21.369 -0.157 -19.599 1.00 83.38 84 ASP A C 1
ATOM 684 O O . ASP A 1 84 ? 20.858 0.345 -18.596 1.00 83.38 84 ASP A O 1
ATOM 688 N N . PHE A 1 85 ? 20.627 -0.778 -20.522 1.00 82.94 85 PHE A N 1
ATOM 689 C CA . PHE A 1 85 ? 19.189 -0.993 -20.365 1.00 82.94 85 PHE A CA 1
ATOM 690 C C . PHE A 1 85 ? 18.919 -2.031 -19.277 1.00 82.94 85 PHE A C 1
ATOM 692 O O . PHE A 1 85 ? 18.141 -1.760 -18.361 1.00 82.94 85 PHE A O 1
ATOM 699 N N . ALA A 1 86 ? 19.607 -3.174 -19.332 1.00 81.06 86 ALA A N 1
ATOM 700 C CA . ALA A 1 86 ? 19.464 -4.238 -18.345 1.00 81.06 86 ALA A CA 1
ATOM 701 C C . ALA A 1 86 ? 19.784 -3.745 -16.924 1.00 81.06 86 ALA A C 1
ATOM 703 O O . ALA A 1 86 ? 19.042 -4.056 -15.992 1.00 81.06 86 ALA A O 1
ATOM 704 N N . ARG A 1 87 ? 20.824 -2.912 -16.759 1.00 85.00 87 ARG A N 1
ATOM 705 C CA . ARG A 1 87 ? 21.178 -2.315 -15.462 1.00 85.00 87 ARG A CA 1
ATOM 706 C C . ARG A 1 87 ? 20.084 -1.389 -14.926 1.00 85.00 87 ARG A C 1
ATOM 708 O O . ARG A 1 87 ? 19.680 -1.552 -13.781 1.00 85.00 87 ARG A O 1
ATOM 715 N N . ARG A 1 88 ? 19.542 -0.480 -15.748 1.00 86.19 88 ARG A N 1
ATOM 716 C CA . ARG A 1 88 ? 18.441 0.410 -15.322 1.00 86.19 88 ARG A CA 1
ATOM 717 C C . ARG A 1 88 ? 17.184 -0.361 -14.923 1.00 86.19 88 ARG A C 1
ATOM 719 O O . ARG A 1 88 ? 16.544 -0.023 -13.932 1.00 86.19 88 ARG A O 1
ATOM 726 N N . VAL A 1 89 ? 16.830 -1.393 -15.690 1.00 85.81 89 VAL A N 1
ATOM 727 C CA . VAL A 1 89 ? 15.684 -2.256 -15.373 1.00 85.81 89 VAL A CA 1
ATOM 728 C C . VAL A 1 89 ? 15.934 -3.016 -14.070 1.00 85.81 89 VAL A C 1
ATOM 730 O O . VAL A 1 89 ? 15.042 -3.096 -13.230 1.00 85.81 89 VAL A O 1
ATOM 733 N N . PHE A 1 90 ? 17.151 -3.518 -13.854 1.00 85.94 90 PHE A N 1
ATOM 734 C CA . PHE A 1 90 ? 17.520 -4.197 -12.614 1.00 85.94 90 PHE A CA 1
ATOM 735 C C . PHE A 1 90 ? 17.448 -3.278 -11.384 1.00 85.94 90 PHE A C 1
ATOM 737 O O . PHE A 1 90 ? 16.909 -3.685 -10.355 1.00 85.94 90 PHE A O 1
ATOM 744 N N . ASP A 1 91 ? 17.925 -2.036 -11.488 1.00 89.00 91 ASP A N 1
ATOM 745 C CA . ASP A 1 91 ? 17.823 -1.055 -10.400 1.00 89.00 91 ASP A CA 1
ATOM 746 C C . ASP A 1 91 ? 16.352 -0.770 -10.044 1.00 89.00 91 ASP A C 1
ATOM 748 O O . ASP A 1 91 ? 15.991 -0.718 -8.867 1.00 89.00 91 ASP A O 1
ATOM 752 N N . HIS A 1 92 ? 15.472 -0.690 -11.049 1.00 87.62 92 HIS A N 1
ATOM 753 C CA . HIS A 1 92 ? 14.031 -0.540 -10.836 1.00 87.62 92 HIS A CA 1
ATOM 754 C C . HIS A 1 92 ? 13.387 -1.765 -10.164 1.00 87.62 92 HIS A C 1
ATOM 756 O O . HIS A 1 92 ? 12.521 -1.616 -9.300 1.00 87.62 92 HIS A O 1
ATOM 762 N N . VAL A 1 93 ? 13.822 -2.980 -10.512 1.00 89.94 93 VAL A N 1
ATOM 763 C CA . VAL A 1 93 ? 13.382 -4.212 -9.833 1.00 89.94 93 VAL A CA 1
ATOM 764 C C . VAL A 1 93 ? 13.785 -4.195 -8.367 1.00 89.94 93 VAL A C 1
ATOM 766 O O . VAL A 1 93 ? 12.983 -4.553 -7.508 1.00 89.94 93 VAL A O 1
ATOM 769 N N . LYS A 1 94 ? 15.018 -3.776 -8.068 1.00 92.81 94 LYS A N 1
ATOM 770 C CA . LYS A 1 94 ? 15.501 -3.695 -6.691 1.00 92.81 94 LYS A CA 1
ATOM 771 C C . LYS A 1 94 ? 14.636 -2.746 -5.861 1.00 92.81 94 LYS A C 1
ATOM 773 O O . LYS A 1 94 ? 14.205 -3.136 -4.781 1.00 92.81 94 LYS A O 1
ATOM 778 N N . GLU A 1 95 ? 14.345 -1.556 -6.380 1.00 91.75 95 GLU A N 1
ATOM 779 C CA . GLU A 1 95 ? 13.439 -0.609 -5.720 1.00 91.75 95 GLU A CA 1
ATOM 780 C C . GLU A 1 95 ? 12.040 -1.209 -5.530 1.00 91.75 95 GLU A C 1
ATOM 782 O O . GLU A 1 95 ? 11.502 -1.197 -4.428 1.00 91.75 95 GLU A O 1
ATOM 787 N N . SER A 1 96 ? 11.484 -1.833 -6.571 1.00 91.69 96 SER A N 1
ATOM 788 C CA . SER A 1 96 ? 10.160 -2.463 -6.500 1.00 91.69 96 SER A CA 1
ATOM 789 C C . SER A 1 96 ? 10.091 -3.542 -5.417 1.00 91.69 96 SER A C 1
ATOM 791 O O . SER A 1 96 ? 9.084 -3.647 -4.728 1.00 91.69 96 SER A O 1
ATOM 793 N N . ARG A 1 97 ? 11.149 -4.336 -5.216 1.00 93.94 97 ARG A N 1
ATOM 794 C CA . ARG A 1 97 ? 11.203 -5.320 -4.121 1.00 93.94 97 ARG A CA 1
ATOM 795 C C . ARG A 1 97 ? 11.253 -4.666 -2.749 1.00 93.94 97 ARG A C 1
ATOM 797 O O . ARG A 1 97 ? 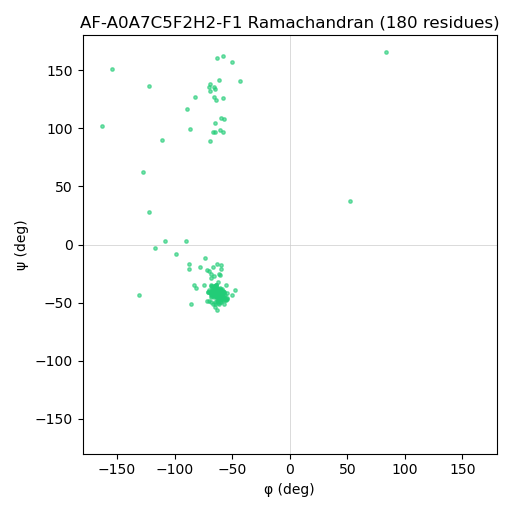10.568 -5.131 -1.849 1.00 93.94 97 ARG A O 1
ATOM 804 N N . HIS A 1 98 ? 12.016 -3.584 -2.599 1.00 94.69 98 HIS A N 1
ATOM 805 C CA . HIS A 1 98 ? 12.033 -2.836 -1.343 1.00 94.69 98 HIS A CA 1
ATOM 806 C C . HIS A 1 98 ? 10.636 -2.319 -0.981 1.00 94.69 98 HIS A C 1
ATOM 808 O O . HIS A 1 98 ? 10.231 -2.445 0.171 1.00 94.69 98 HIS A O 1
ATOM 814 N N . GLN A 1 99 ? 9.876 -1.824 -1.960 1.00 94.75 99 GLN A N 1
ATOM 815 C CA . GLN A 1 99 ? 8.492 -1.398 -1.739 1.00 94.75 99 GLN A CA 1
ATOM 816 C C . GLN A 1 99 ? 7.556 -2.584 -1.442 1.00 94.75 99 GLN A C 1
ATOM 818 O O . GLN A 1 99 ? 6.737 -2.511 -0.533 1.00 94.75 99 GLN A O 1
ATOM 823 N N . GLN A 1 100 ? 7.715 -3.728 -2.120 1.00 94.56 100 GLN A N 1
ATOM 824 C CA . GLN A 1 100 ? 6.962 -4.948 -1.778 1.00 94.56 100 GLN A CA 1
ATOM 825 C C . GLN A 1 100 ? 7.190 -5.387 -0.329 1.00 94.56 100 GLN A C 1
ATOM 827 O O . GLN A 1 100 ? 6.232 -5.738 0.362 1.00 94.56 100 GLN A O 1
ATOM 832 N N . ASP A 1 101 ? 8.448 -5.383 0.116 1.00 95.19 101 ASP A N 1
ATOM 833 C CA . ASP A 1 101 ? 8.817 -5.739 1.484 1.00 95.19 101 ASP A CA 1
ATOM 834 C C . ASP A 1 101 ? 8.236 -4.732 2.490 1.00 95.19 101 ASP A C 1
ATOM 836 O O . ASP A 1 101 ? 7.785 -5.137 3.562 1.00 95.19 101 ASP A O 1
ATOM 840 N N . ASN A 1 102 ? 8.177 -3.445 2.128 1.00 94.38 102 ASN A N 1
ATOM 841 C CA . ASN A 1 102 ? 7.544 -2.400 2.932 1.00 94.38 102 ASN A CA 1
ATOM 842 C C . ASN A 1 102 ? 6.038 -2.656 3.132 1.00 94.38 102 ASN A C 1
ATOM 844 O O . ASN A 1 102 ? 5.574 -2.736 4.270 1.00 94.38 102 ASN A O 1
ATOM 848 N N . GLU A 1 103 ? 5.289 -2.923 2.059 1.00 94.75 103 GLU A N 1
ATOM 849 C CA . GLU A 1 103 ? 3.851 -3.229 2.167 1.00 94.75 103 GLU A CA 1
ATOM 850 C C . GLU A 1 103 ? 3.589 -4.587 2.845 1.00 94.75 103 GLU A C 1
ATOM 852 O O . GLU A 1 103 ? 2.580 -4.810 3.524 1.00 94.75 103 GLU A O 1
ATOM 857 N N . GLN A 1 104 ? 4.519 -5.536 2.714 1.00 95.19 104 GLN A N 1
ATOM 858 C CA . GLN A 1 104 ? 4.468 -6.789 3.463 1.00 95.19 104 GLN A CA 1
ATOM 859 C C . GLN A 1 104 ? 4.693 -6.563 4.966 1.00 95.19 104 GLN A C 1
ATOM 861 O O . GLN A 1 104 ? 4.062 -7.248 5.781 1.00 95.19 104 GLN A O 1
ATOM 866 N N . TRP A 1 105 ? 5.556 -5.618 5.335 1.00 95.31 105 TRP A N 1
ATOM 867 C CA . TRP A 1 105 ? 5.785 -5.220 6.720 1.00 95.31 105 TRP A CA 1
ATOM 868 C C . TRP A 1 105 ? 4.558 -4.525 7.320 1.00 95.31 105 TRP A C 1
ATOM 870 O O . TRP A 1 105 ? 4.121 -4.910 8.407 1.00 95.31 105 TRP A O 1
ATOM 880 N N . HIS A 1 106 ? 3.927 -3.598 6.587 1.00 95.62 106 HIS A N 1
ATOM 881 C CA . HIS A 1 106 ? 2.638 -3.015 6.978 1.00 95.62 106 HIS A CA 1
ATOM 882 C C . HIS A 1 106 ? 1.576 -4.094 7.214 1.00 95.62 106 HIS A C 1
ATOM 884 O O . HIS A 1 106 ? 0.925 -4.109 8.261 1.00 95.62 106 HIS A O 1
ATOM 890 N N . LEU A 1 107 ? 1.440 -5.057 6.292 1.00 95.94 107 LEU A N 1
ATOM 891 C CA . LEU A 1 107 ? 0.492 -6.159 6.463 1.00 95.94 107 LEU A CA 1
ATOM 892 C C . LEU A 1 107 ? 0.757 -6.947 7.753 1.00 95.94 107 LEU A C 1
ATOM 894 O O . LEU A 1 107 ? -0.188 -7.252 8.482 1.00 95.94 1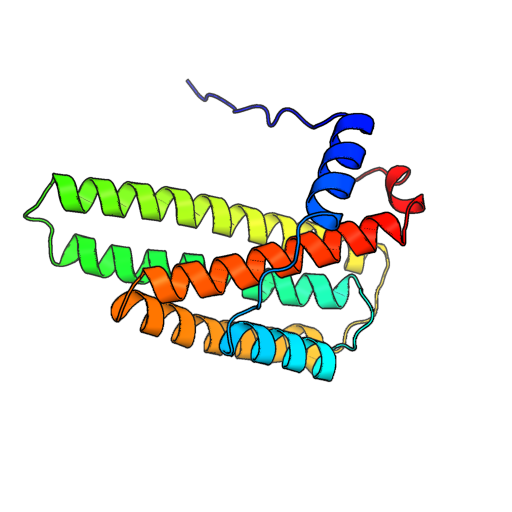07 LEU A O 1
ATOM 898 N N . LEU A 1 108 ? 2.021 -7.283 8.029 1.00 96.00 108 LEU A N 1
ATOM 899 C CA . LEU A 1 108 ? 2.400 -8.047 9.217 1.00 96.00 108 LEU A CA 1
ATOM 900 C C . LEU A 1 108 ? 1.990 -7.310 10.498 1.00 96.00 108 LEU A C 1
ATOM 902 O O . LEU A 1 108 ? 1.354 -7.901 11.370 1.00 96.00 108 LEU A O 1
ATOM 906 N N . ILE A 1 109 ? 2.289 -6.012 10.573 1.00 94.31 109 ILE A N 1
ATOM 907 C CA . ILE A 1 109 ? 1.909 -5.141 11.691 1.00 94.31 109 ILE A CA 1
ATOM 908 C C . ILE A 1 109 ? 0.395 -5.182 11.939 1.00 94.31 109 ILE A C 1
ATOM 910 O O . ILE A 1 109 ? -0.058 -5.357 13.075 1.00 94.31 109 ILE A O 1
ATOM 914 N N . LEU A 1 110 ? -0.398 -5.061 10.874 1.00 95.88 110 LEU A N 1
ATOM 915 C CA . LEU A 1 110 ? -1.856 -5.072 10.965 1.00 95.88 110 LEU A CA 1
ATOM 916 C C . LEU A 1 110 ? -2.386 -6.439 11.400 1.00 95.88 110 LEU A C 1
ATOM 918 O O . LEU A 1 110 ? -3.292 -6.507 12.233 1.00 95.88 110 LEU A O 1
ATOM 922 N N . GLU A 1 111 ? -1.830 -7.531 10.871 1.00 95.62 111 GLU A N 1
ATOM 923 C CA . GLU A 1 111 ? -2.214 -8.886 11.272 1.00 95.62 111 GLU A CA 1
ATOM 924 C C . GLU A 1 111 ? -1.915 -9.152 12.746 1.00 95.62 111 GLU A C 1
ATOM 926 O O . GLU A 1 111 ? -2.779 -9.669 13.464 1.00 95.62 111 GLU A O 1
ATOM 931 N N . GLU A 1 112 ? -0.737 -8.750 13.223 1.00 95.56 112 GLU A N 1
ATOM 932 C CA . GLU A 1 112 ? -0.387 -8.855 14.635 1.00 95.56 112 GLU A CA 1
ATOM 933 C C . GLU A 1 112 ? -1.368 -8.074 15.509 1.00 95.56 112 GLU A C 1
ATOM 935 O O . GLU A 1 112 ? -1.865 -8.608 16.504 1.00 95.56 112 GLU A O 1
ATOM 940 N N . TRP A 1 113 ? -1.704 -6.840 15.124 1.00 95.25 113 TRP A N 1
ATOM 941 C CA . TRP A 1 113 ? -2.656 -6.018 15.862 1.00 95.25 113 TRP A CA 1
ATOM 942 C C . TRP A 1 113 ? -4.056 -6.641 15.907 1.00 95.25 113 TRP A C 1
ATOM 944 O O . TRP A 1 113 ? -4.655 -6.751 16.982 1.00 95.25 113 TRP A O 1
ATOM 954 N N . ILE A 1 114 ? -4.573 -7.083 14.758 1.00 96.00 114 ILE A N 1
ATOM 955 C CA . ILE A 1 114 ? -5.884 -7.737 14.621 1.00 96.00 114 ILE A CA 1
ATOM 956 C C . ILE A 1 114 ? -5.943 -8.991 15.493 1.00 96.00 114 ILE A C 1
ATOM 958 O O . ILE A 1 114 ? -6.927 -9.200 16.210 1.00 96.00 114 ILE A O 1
ATOM 962 N N . HIS A 1 115 ? -4.880 -9.798 15.482 1.00 95.44 115 HIS A N 1
ATOM 963 C CA . HIS A 1 115 ? -4.791 -11.011 16.283 1.00 95.44 115 HIS A CA 1
ATOM 964 C C . HIS A 1 115 ? -4.705 -10.708 17.788 1.00 95.44 115 HIS A C 1
ATOM 966 O O . HIS A 1 115 ? -5.494 -11.256 18.564 1.00 95.44 115 HIS A O 1
ATOM 972 N N . ARG A 1 116 ? -3.810 -9.797 18.210 1.00 94.44 116 ARG A N 1
ATOM 973 C CA . ARG A 1 116 ? -3.649 -9.373 19.618 1.00 94.44 116 ARG A CA 1
ATOM 974 C C . ARG A 1 116 ? -4.964 -8.830 20.193 1.00 94.44 116 ARG A C 1
ATOM 976 O O . ARG A 1 116 ? -5.334 -9.184 21.311 1.00 94.44 116 ARG A O 1
ATOM 983 N N . ASN A 1 117 ? -5.708 -8.050 19.407 1.00 94.81 117 ASN A N 1
ATOM 984 C CA . ASN A 1 117 ? -6.975 -7.434 19.814 1.00 94.81 117 ASN A CA 1
ATOM 985 C C . ASN A 1 117 ? -8.220 -8.294 19.525 1.00 94.81 117 ASN A C 1
ATOM 98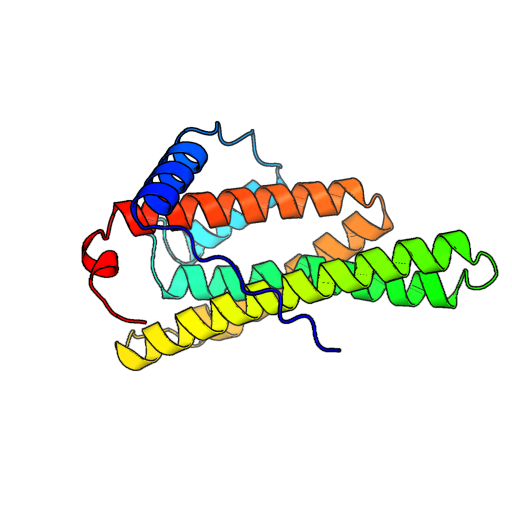7 O O . ASN A 1 117 ? -9.341 -7.861 19.791 1.00 94.81 117 ASN A O 1
ATOM 991 N N . ARG A 1 118 ? -8.051 -9.522 19.007 1.00 96.12 118 ARG A N 1
ATOM 992 C CA . ARG A 1 118 ? -9.142 -10.466 18.687 1.00 96.12 118 ARG A CA 1
ATOM 993 C C . ARG A 1 118 ? -10.238 -9.854 17.802 1.00 96.12 118 ARG A C 1
ATOM 995 O O 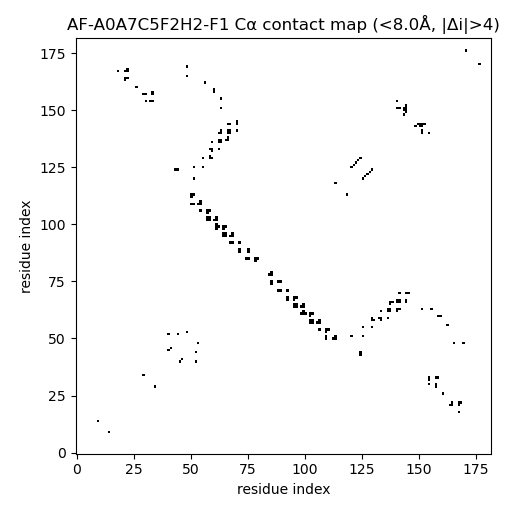. ARG A 1 118 ? -11.427 -10.145 17.980 1.00 96.12 118 ARG A O 1
ATOM 1002 N N . ILE A 1 119 ? -9.841 -9.013 16.848 1.00 96.31 119 ILE A N 1
ATOM 1003 C CA . ILE A 1 119 ? -10.762 -8.389 15.895 1.00 96.31 119 ILE A CA 1
ATOM 1004 C C . ILE A 1 119 ? -11.354 -9.492 15.009 1.00 96.31 119 ILE A C 1
ATOM 1006 O O . ILE A 1 119 ? -10.637 -10.320 14.446 1.00 96.31 119 ILE A O 1
ATOM 1010 N N . LYS A 1 120 ? -12.688 -9.544 14.921 1.00 95.19 120 LYS A N 1
ATOM 1011 C CA . LYS A 1 120 ? -13.388 -10.581 14.157 1.00 95.19 120 LYS A CA 1
ATOM 1012 C C . LYS A 1 120 ? -13.430 -10.223 12.682 1.00 95.19 120 LYS A C 1
ATOM 1014 O O . LYS A 1 120 ? -13.969 -9.188 12.307 1.00 95.19 120 LYS A O 1
ATOM 1019 N N . GLU A 1 121 ? -12.975 -11.151 11.854 1.00 95.94 121 GLU A N 1
ATOM 1020 C CA . GLU A 1 121 ? -12.954 -10.992 10.408 1.00 95.94 121 GLU A CA 1
ATOM 1021 C C . GLU A 1 121 ? -13.743 -12.099 9.709 1.00 95.94 121 GLU A C 1
ATOM 1023 O O . GLU A 1 121 ? -13.633 -13.283 10.027 1.00 95.94 121 GLU A O 1
ATOM 1028 N N . SER A 1 122 ? -14.537 -11.711 8.713 1.00 94.88 122 SER A N 1
ATOM 1029 C CA . SER A 1 122 ? -15.181 -12.658 7.799 1.00 94.88 122 SER A CA 1
ATOM 1030 C C . SER A 1 122 ? -14.147 -13.318 6.886 1.00 94.88 122 SER A C 1
ATOM 1032 O O . SER A 1 122 ? -13.363 -12.616 6.251 1.00 94.88 122 SER A O 1
ATOM 1034 N N . VAL A 1 123 ? -14.194 -14.648 6.753 1.00 93.44 123 VAL A N 1
ATOM 1035 C CA . VAL A 1 123 ? -13.348 -15.408 5.812 1.00 93.44 123 VAL A CA 1
ATOM 1036 C C . VAL A 1 123 ? -13.576 -14.951 4.370 1.00 93.44 123 VAL A C 1
ATOM 1038 O O . VAL A 1 123 ? -12.620 -14.777 3.619 1.00 93.44 123 VAL A O 1
ATOM 1041 N N . LEU A 1 124 ? -14.832 -14.714 3.983 1.00 95.81 124 LEU A N 1
ATOM 1042 C CA . LEU A 1 124 ? -15.157 -14.270 2.630 1.00 95.81 124 LEU A CA 1
ATOM 1043 C C . LEU A 1 124 ? -14.533 -12.900 2.350 1.00 95.81 124 LEU A C 1
ATOM 1045 O O . LEU A 1 124 ? -13.747 -12.764 1.416 1.00 95.81 124 LEU A O 1
ATOM 1049 N N . LEU A 1 125 ? -14.845 -11.909 3.188 1.00 95.88 125 LEU A N 1
ATOM 1050 C CA . LEU A 1 125 ? -14.425 -10.529 2.951 1.00 95.88 125 LEU A CA 1
ATOM 1051 C C . LEU A 1 125 ? -12.937 -10.306 3.226 1.00 95.88 125 LEU A C 1
ATOM 1053 O O . LEU A 1 125 ? -12.317 -9.558 2.503 1.00 95.88 125 LEU A O 1
ATOM 1057 N N . HIS A 1 126 ? -12.325 -10.959 4.211 1.00 96.38 126 HIS A N 1
ATOM 1058 C CA . HIS A 1 126 ? -10.955 -10.621 4.632 1.00 96.38 126 HIS A CA 1
ATOM 1059 C C . HIS A 1 126 ? -9.911 -11.665 4.237 1.00 96.38 126 HIS A C 1
ATOM 1061 O O . HIS A 1 126 ? -8.745 -11.520 4.605 1.00 96.38 126 HIS A O 1
ATOM 1067 N N . ARG A 1 127 ? -10.310 -12.726 3.518 1.00 93.62 127 ARG A N 1
ATOM 1068 C CA . ARG A 1 127 ? -9.377 -13.718 2.959 1.00 93.62 127 ARG A CA 1
ATOM 1069 C C . ARG A 1 127 ? -9.612 -14.010 1.488 1.00 93.62 127 ARG A C 1
ATOM 1071 O O . ARG A 1 127 ? -8.638 -14.068 0.761 1.00 93.62 127 ARG A O 1
ATOM 1078 N N . LEU A 1 128 ? -10.854 -14.179 1.030 1.00 96.94 128 LEU A N 1
ATOM 1079 C CA . LEU A 1 128 ? -11.113 -14.527 -0.377 1.00 96.94 128 LEU A CA 1
ATOM 1080 C C . LEU A 1 128 ? -11.170 -13.296 -1.285 1.00 96.94 128 LEU A C 1
ATOM 1082 O O . LEU A 1 128 ? -10.470 -13.236 -2.293 1.00 96.94 128 LEU A O 1
ATOM 1086 N N . VAL A 1 129 ? -11.970 -12.296 -0.912 1.00 97.44 129 VAL A N 1
ATOM 1087 C CA . VAL A 1 129 ? -12.110 -11.053 -1.685 1.00 97.44 129 VAL A CA 1
ATOM 1088 C C . VAL A 1 129 ? -10.765 -10.348 -1.924 1.00 97.44 129 VAL A C 1
ATOM 1090 O O . VAL A 1 129 ? -10.522 -9.975 -3.071 1.00 97.44 129 VAL A O 1
ATOM 1093 N N . PRO A 1 130 ? -9.848 -10.218 -0.942 1.00 96.81 130 PRO A N 1
ATOM 1094 C CA . PRO A 1 130 ? -8.563 -9.557 -1.161 1.00 96.81 130 PRO A CA 1
ATOM 1095 C C . PRO A 1 130 ? -7.700 -10.274 -2.200 1.00 96.81 130 PRO A C 1
ATOM 1097 O O . PRO A 1 130 ? -7.007 -9.612 -2.956 1.00 96.81 130 PRO A O 1
ATOM 1100 N N . GLN A 1 131 ? -7.787 -11.605 -2.305 1.00 97.50 131 GLN A N 1
ATOM 1101 C CA . GLN A 1 131 ? -7.046 -12.381 -3.310 1.00 97.50 131 GLN A CA 1
ATOM 1102 C C . GLN A 1 131 ? -7.585 -12.125 -4.718 1.00 97.50 131 GLN A C 1
ATOM 1104 O O . GLN A 1 131 ? -6.817 -11.961 -5.661 1.00 97.50 131 GLN A O 1
ATOM 1109 N N . VAL A 1 132 ? -8.911 -12.038 -4.864 1.00 97.69 132 VAL A N 1
ATOM 1110 C CA . VAL A 1 132 ? -9.549 -11.700 -6.145 1.00 97.69 132 VAL A CA 1
ATOM 1111 C C . VAL A 1 132 ? -9.230 -10.260 -6.552 1.00 97.69 132 VAL A C 1
ATOM 1113 O O . VAL A 1 132 ? -8.922 -10.006 -7.719 1.00 97.69 132 VAL A O 1
ATOM 1116 N N . LEU A 1 133 ? -9.269 -9.322 -5.599 1.00 97.69 133 LEU A N 1
ATOM 1117 C CA . LEU A 1 133 ? -8.895 -7.926 -5.831 1.00 97.69 133 LEU A CA 1
ATOM 1118 C C . LEU A 1 133 ? -7.419 -7.810 -6.212 1.00 97.69 133 LEU A C 1
ATOM 1120 O O . LEU A 1 133 ? -7.122 -7.194 -7.230 1.00 97.69 133 LEU A O 1
ATOM 1124 N N . ALA A 1 134 ? -6.521 -8.455 -5.465 1.00 97.62 134 ALA A N 1
ATOM 1125 C CA . ALA A 1 134 ? -5.092 -8.492 -5.758 1.00 97.62 134 ALA A CA 1
ATOM 1126 C C . ALA A 1 134 ? -4.823 -9.078 -7.147 1.00 97.62 134 ALA A C 1
ATOM 1128 O O . ALA A 1 134 ? -4.140 -8.454 -7.950 1.00 97.62 134 ALA A O 1
ATOM 1129 N N . PHE A 1 135 ? -5.428 -10.218 -7.490 1.00 97.94 135 PHE A N 1
ATOM 1130 C CA . PHE A 1 135 ? -5.292 -10.800 -8.825 1.00 97.94 135 PHE A CA 1
ATOM 1131 C C . PHE A 1 135 ? -5.780 -9.847 -9.922 1.00 97.94 135 PHE A C 1
ATOM 1133 O O . PHE A 1 135 ? -5.094 -9.635 -10.916 1.00 97.94 135 PHE A O 1
ATOM 1140 N N . THR A 1 136 ? -6.948 -9.229 -9.747 1.00 97.44 136 THR A N 1
ATOM 1141 C CA . THR A 1 136 ? -7.494 -8.290 -10.740 1.00 97.44 136 THR A CA 1
ATOM 1142 C C . THR A 1 136 ? -6.594 -7.064 -10.893 1.00 97.44 136 THR A C 1
ATOM 1144 O O . THR A 1 136 ? -6.292 -6.644 -12.011 1.00 97.44 136 THR A O 1
ATOM 1147 N N . TYR A 1 137 ? -6.128 -6.513 -9.773 1.00 97.75 137 TYR A N 1
ATOM 1148 C CA . TYR A 1 137 ? -5.250 -5.351 -9.745 1.00 97.75 137 TYR A CA 1
ATOM 1149 C C . TYR A 1 137 ? -3.878 -5.658 -10.355 1.00 97.75 137 TYR A C 1
ATOM 1151 O O . TYR A 1 137 ? -3.349 -4.827 -11.088 1.00 97.75 137 TYR A O 1
ATOM 1159 N N . TYR A 1 138 ? -3.356 -6.874 -10.161 1.00 97.94 138 TYR A N 1
ATOM 1160 C CA . TYR A 1 138 ? -2.149 -7.366 -10.826 1.00 97.94 138 TYR A CA 1
ATOM 1161 C C . TYR A 1 138 ? -2.298 -7.302 -12.343 1.00 97.94 138 TYR A C 1
ATOM 1163 O O . TYR A 1 138 ? -1.452 -6.718 -13.014 1.00 97.94 138 TYR A O 1
ATOM 1171 N N . GLN A 1 139 ? -3.390 -7.849 -12.887 1.00 98.19 139 GLN A N 1
ATOM 1172 C CA . GLN A 1 139 ? -3.591 -7.883 -14.337 1.00 98.19 139 GLN A CA 1
ATOM 1173 C C . GLN A 1 139 ? -3.726 -6.480 -14.931 1.00 98.19 139 GLN A C 1
ATOM 1175 O O . GLN A 1 139 ? -3.190 -6.210 -16.005 1.00 98.19 139 GLN A O 1
ATOM 1180 N N . ILE A 1 140 ? -4.412 -5.574 -14.226 1.00 97.94 140 ILE A N 1
ATOM 1181 C CA . ILE A 1 140 ? -4.538 -4.173 -14.641 1.00 97.94 140 ILE A CA 1
ATOM 1182 C C . ILE A 1 140 ? -3.166 -3.492 -14.622 1.00 97.94 140 ILE A C 1
ATOM 1184 O O . ILE A 1 140 ? -2.773 -2.910 -15.630 1.00 97.94 140 ILE A O 1
ATOM 1188 N N . SER A 1 141 ? -2.425 -3.589 -13.517 1.00 97.56 141 SER A N 1
ATOM 1189 C CA . SER A 1 141 ? -1.094 -2.986 -13.377 1.00 97.56 141 SER A CA 1
ATOM 1190 C C . SER A 1 141 ? -0.116 -3.529 -14.413 1.00 97.56 141 SER A C 1
ATOM 1192 O O . SER A 1 141 ? 0.556 -2.753 -15.086 1.00 97.56 141 SER A O 1
ATOM 1194 N N . TRP A 1 142 ? -0.099 -4.846 -14.623 1.00 97.12 142 TRP A N 1
ATOM 1195 C CA . TRP A 1 142 ? 0.718 -5.493 -15.646 1.00 97.12 142 TRP A CA 1
ATOM 1196 C C . TRP A 1 142 ? 0.379 -4.981 -17.051 1.00 97.12 142 TRP A C 1
ATOM 1198 O O . TRP A 1 142 ? 1.274 -4.565 -17.787 1.00 97.12 142 TRP A O 1
ATOM 1208 N N . LEU A 1 143 ? -0.909 -4.946 -17.414 1.00 97.69 143 LEU A N 1
ATOM 1209 C CA . LEU A 1 143 ? -1.348 -4.490 -18.735 1.00 97.69 143 LEU A CA 1
ATOM 1210 C C . LEU A 1 143 ? -0.976 -3.025 -18.970 1.00 97.69 143 LEU A C 1
ATOM 1212 O O . LEU A 1 143 ? -0.424 -2.689 -20.017 1.00 97.69 143 LEU A O 1
ATOM 1216 N N . LEU A 1 144 ? -1.252 -2.157 -17.992 1.00 97.31 144 LEU A N 1
ATOM 1217 C CA . LEU A 1 144 ? -0.883 -0.747 -18.067 1.00 97.31 144 LEU A CA 1
ATOM 1218 C C . LEU A 1 144 ? 0.628 -0.589 -18.198 1.00 97.31 144 LEU A C 1
ATOM 1220 O O . LEU A 1 144 ? 1.071 0.200 -19.024 1.00 97.31 144 LEU A O 1
ATOM 1224 N N . TYR A 1 145 ? 1.408 -1.356 -17.438 1.00 95.00 145 TYR A N 1
ATOM 1225 C CA . TYR A 1 145 ? 2.861 -1.268 -17.457 1.00 95.00 145 TYR A CA 1
ATOM 1226 C C . TYR A 1 145 ? 3.449 -1.670 -18.812 1.00 95.00 145 TYR A C 1
ATOM 1228 O O . TYR A 1 145 ? 4.292 -0.958 -19.350 1.00 95.00 145 TYR A O 1
ATOM 1236 N N . VAL A 1 146 ? 2.959 -2.763 -19.404 1.00 93.06 146 VAL A N 1
ATOM 1237 C CA . VAL A 1 146 ? 3.397 -3.224 -20.731 1.00 93.06 146 VAL A CA 1
ATOM 1238 C C . VAL A 1 146 ? 2.965 -2.260 -21.841 1.00 93.06 146 VAL A C 1
ATOM 1240 O O . VAL A 1 146 ? 3.720 -2.045 -22.786 1.00 93.06 146 VAL A O 1
ATOM 1243 N N . MET A 1 147 ? 1.772 -1.663 -21.747 1.00 94.62 147 MET A N 1
ATOM 1244 C CA . MET A 1 147 ? 1.298 -0.691 -22.742 1.00 94.62 147 MET A CA 1
ATOM 1245 C C . MET A 1 147 ? 2.034 0.648 -22.646 1.00 94.62 147 MET A C 1
ATOM 1247 O O . MET A 1 147 ? 2.440 1.211 -23.663 1.00 94.62 147 MET A O 1
ATOM 1251 N N . LYS A 1 148 ? 2.133 1.189 -21.429 1.00 93.94 148 LYS A N 1
ATOM 1252 C CA . LYS A 1 148 ? 2.775 2.463 -21.119 1.00 93.94 148 LYS A CA 1
ATOM 1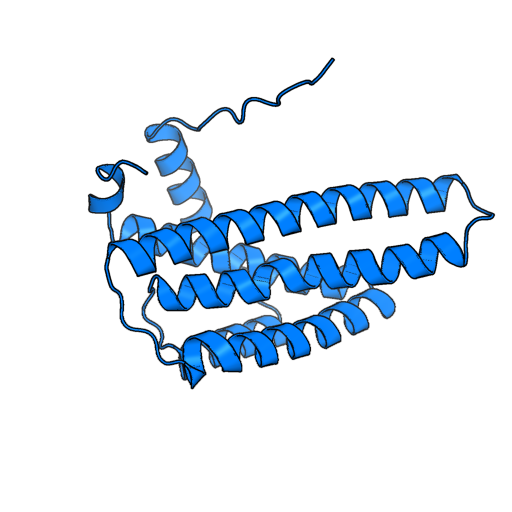253 C C . LYS A 1 148 ? 3.074 2.552 -19.607 1.00 93.94 148 LYS A C 1
ATOM 1255 O O . LYS A 1 148 ? 2.156 2.866 -18.842 1.00 93.94 148 LYS A O 1
ATOM 1260 N N . PRO A 1 149 ? 4.331 2.339 -19.166 1.00 93.06 149 PRO A N 1
ATOM 1261 C CA . PRO A 1 149 ? 4.708 2.273 -17.748 1.00 93.06 149 PRO A CA 1
ATOM 1262 C C . PRO A 1 149 ? 4.156 3.407 -16.878 1.00 93.06 149 PRO A C 1
ATOM 1264 O O . PRO A 1 149 ? 3.674 3.161 -15.772 1.00 93.06 149 PRO A O 1
ATOM 1267 N N . GLU A 1 150 ? 4.123 4.638 -17.396 1.00 95.00 150 GLU A N 1
ATOM 1268 C CA . GLU A 1 150 ? 3.634 5.812 -16.669 1.00 95.00 150 GLU A CA 1
ATOM 1269 C C . GLU A 1 150 ? 2.166 5.698 -16.246 1.00 95.00 150 GLU A C 1
ATOM 1271 O O . GLU A 1 150 ? 1.760 6.318 -15.264 1.00 95.00 150 GLU A O 1
ATOM 1276 N N . TRP A 1 151 ? 1.352 4.913 -16.956 1.00 97.12 151 TRP A N 1
ATOM 1277 C CA . TRP A 1 151 ? -0.032 4.663 -16.557 1.00 97.12 151 TRP A CA 1
ATOM 1278 C C . TRP A 1 151 ? -0.117 3.775 -15.324 1.00 97.12 151 TRP A C 1
ATOM 1280 O O . TRP A 1 151 ? -0.918 4.060 -14.434 1.00 97.12 151 TRP A O 1
ATOM 1290 N N . SER A 1 152 ? 0.719 2.736 -15.247 1.00 96.88 152 SER A N 1
ATOM 1291 C CA . SER A 1 152 ? 0.771 1.894 -14.055 1.00 96.88 152 SER A CA 1
ATOM 1292 C C . SER A 1 152 ? 1.381 2.646 -12.877 1.00 96.88 152 SER A C 1
ATOM 1294 O O . SER A 1 152 ? 0.868 2.518 -11.770 1.00 96.88 152 SER A O 1
ATOM 1296 N N . TYR A 1 153 ? 2.417 3.463 -13.104 1.00 95.50 153 TYR A N 1
ATOM 1297 C CA . TYR A 1 153 ? 2.992 4.305 -12.053 1.00 95.50 153 TYR A CA 1
ATOM 1298 C C . TYR A 1 153 ? 1.982 5.313 -11.525 1.00 95.50 153 TYR A C 1
ATOM 1300 O O . TYR A 1 153 ? 1.833 5.439 -10.318 1.00 95.50 153 TYR A O 1
ATOM 1308 N N . ARG A 1 154 ? 1.235 5.991 -12.404 1.00 96.00 154 ARG A N 1
ATOM 1309 C CA . ARG A 1 154 ? 0.191 6.928 -11.973 1.00 96.00 154 ARG A CA 1
ATOM 1310 C C . ARG A 1 154 ? -0.907 6.234 -11.167 1.00 96.00 154 ARG A C 1
ATOM 1312 O O . ARG A 1 154 ? -1.340 6.791 -10.168 1.00 96.00 154 ARG A O 1
ATOM 1319 N N . LEU A 1 155 ? -1.339 5.039 -11.576 1.00 97.00 155 LEU A N 1
ATOM 1320 C CA . LEU A 1 155 ? -2.312 4.261 -10.804 1.00 97.00 155 LEU A CA 1
ATOM 1321 C C . LEU A 1 155 ? -1.773 3.907 -9.410 1.00 97.00 155 LEU A C 1
ATOM 1323 O O . LEU A 1 155 ? -2.509 4.025 -8.435 1.00 97.00 155 LEU A O 1
ATOM 1327 N N . ASN A 1 156 ? -0.498 3.519 -9.316 1.00 96.88 156 ASN A N 1
ATOM 1328 C CA . ASN A 1 156 ? 0.132 3.229 -8.033 1.00 96.88 156 ASN A CA 1
ATOM 1329 C C . ASN A 1 156 ? 0.283 4.485 -7.169 1.00 96.88 156 ASN A C 1
ATOM 1331 O O . ASN A 1 156 ? -0.049 4.441 -6.000 1.00 96.88 156 ASN A O 1
ATOM 1335 N N . VAL A 1 157 ? 0.693 5.620 -7.741 1.00 95.31 157 VAL A N 1
ATOM 1336 C CA . VAL A 1 157 ? 0.757 6.901 -7.016 1.00 95.31 157 VAL A CA 1
ATOM 1337 C C . VAL A 1 157 ? -0.613 7.280 -6.456 1.00 95.31 157 VAL A C 1
ATOM 1339 O O . VAL A 1 157 ? -0.708 7.608 -5.281 1.00 95.31 157 VAL A O 1
ATOM 1342 N N . ASP A 1 158 ? -1.683 7.170 -7.253 1.00 95.88 158 ASP A N 1
ATOM 1343 C CA . ASP A 1 158 ? -3.044 7.417 -6.762 1.00 95.88 158 ASP A CA 1
ATOM 1344 C C . ASP A 1 158 ? -3.392 6.493 -5.575 1.00 95.88 158 ASP A C 1
ATOM 1346 O O . ASP A 1 158 ? -4.038 6.935 -4.624 1.00 95.88 158 ASP A O 1
ATOM 1350 N N . PHE A 1 159 ? -2.970 5.222 -5.632 1.00 96.00 159 PHE A N 1
ATOM 1351 C CA . PHE A 1 159 ? -3.155 4.238 -4.562 1.00 96.00 159 PHE A CA 1
ATOM 1352 C C . PHE A 1 159 ? -2.381 4.608 -3.292 1.00 96.00 159 PHE A C 1
ATOM 1354 O O . PHE A 1 159 ? -2.996 4.725 -2.235 1.00 96.00 159 PHE A O 1
ATOM 1361 N N . GLU A 1 160 ? -1.074 4.841 -3.403 1.00 95.06 160 GLU A N 1
ATOM 1362 C CA . GLU A 1 160 ? -0.183 5.182 -2.287 1.00 95.06 160 GLU A CA 1
ATOM 1363 C C . GLU A 1 160 ? -0.623 6.479 -1.605 1.00 95.06 160 GLU A C 1
ATOM 1365 O O . GLU A 1 160 ? -0.805 6.521 -0.392 1.00 95.06 160 GLU A O 1
ATOM 1370 N N . THR A 1 161 ? -0.914 7.526 -2.386 1.00 94.88 161 THR A N 1
ATOM 1371 C CA . THR A 1 161 ? -1.406 8.801 -1.848 1.00 94.88 161 THR A CA 1
ATOM 1372 C C . THR A 1 161 ? -2.732 8.626 -1.110 1.00 94.88 161 THR A C 1
ATOM 1374 O O . THR A 1 161 ? -2.962 9.269 -0.086 1.00 94.88 161 THR A O 1
ATOM 1377 N N . HIS A 1 162 ? -3.628 7.767 -1.604 1.00 94.69 162 HIS A N 1
ATOM 1378 C CA . HIS A 1 162 ? -4.873 7.478 -0.900 1.00 94.69 162 HIS A CA 1
ATOM 1379 C C . HIS A 1 162 ? -4.636 6.703 0.401 1.00 94.69 162 HIS A C 1
ATOM 1381 O O . HIS A 1 162 ? -5.208 7.065 1.428 1.00 94.69 162 HIS A O 1
ATOM 1387 N N . ALA A 1 163 ? -3.794 5.669 0.370 1.00 95.25 163 ALA A N 1
ATOM 1388 C CA . ALA A 1 163 ? -3.462 4.868 1.543 1.00 95.25 163 ALA A CA 1
ATOM 1389 C C . ALA A 1 163 ? -2.804 5.724 2.634 1.00 95.25 163 ALA A C 1
ATOM 1391 O O . ALA A 1 163 ? -3.280 5.737 3.771 1.00 95.25 163 ALA A O 1
ATOM 1392 N N . GLU A 1 164 ? -1.787 6.511 2.275 1.00 95.00 164 GLU A N 1
ATOM 1393 C CA . GLU A 1 164 ? -1.096 7.427 3.184 1.00 95.00 164 GLU A CA 1
ATOM 1394 C C . GLU A 1 164 ? -2.083 8.410 3.829 1.00 95.00 164 GLU A C 1
ATOM 1396 O O . GLU A 1 164 ? -2.120 8.561 5.052 1.00 95.00 164 GLU A O 1
ATOM 1401 N N . TYR A 1 165 ? -2.951 9.032 3.025 1.00 95.50 165 TYR A N 1
ATOM 1402 C CA . TYR A 1 165 ? -3.956 9.967 3.522 1.00 95.50 165 TYR A CA 1
ATOM 1403 C C . TYR A 1 165 ? -4.933 9.310 4.511 1.00 95.50 165 TYR A C 1
ATOM 1405 O O . TYR A 1 165 ? -5.230 9.879 5.566 1.00 95.50 165 TYR A O 1
ATOM 1413 N N . GLU A 1 166 ? -5.411 8.100 4.211 1.00 95.81 166 GLU A N 1
ATOM 1414 C CA . GLU A 1 166 ? -6.301 7.347 5.098 1.00 95.81 166 GLU A CA 1
ATOM 1415 C C . GLU A 1 166 ? -5.610 6.959 6.416 1.00 95.81 166 GLU A C 1
ATOM 1417 O O . GLU A 1 166 ? -6.234 7.073 7.474 1.00 95.81 166 GLU A O 1
ATOM 1422 N N . TYR A 1 167 ? -4.326 6.583 6.394 1.00 95.56 167 TYR A N 1
ATOM 1423 C CA . TYR A 1 167 ? -3.544 6.342 7.613 1.00 95.56 167 TYR A CA 1
ATOM 1424 C C . TYR A 1 167 ? -3.367 7.603 8.451 1.00 95.56 167 TYR A C 1
ATOM 1426 O O . TYR A 1 167 ? -3.562 7.566 9.667 1.00 95.56 167 TYR A O 1
ATOM 1434 N N . MET A 1 168 ? -3.048 8.736 7.823 1.00 95.56 168 MET A N 1
ATOM 1435 C CA . MET A 1 168 ? -2.890 10.003 8.539 1.00 95.56 168 MET A CA 1
ATOM 1436 C C . MET A 1 168 ? -4.196 10.453 9.193 1.00 95.56 168 MET A C 1
ATOM 1438 O O . MET A 1 168 ? -4.186 10.947 10.324 1.00 95.56 168 MET A O 1
ATOM 1442 N N . LEU A 1 169 ? -5.331 10.244 8.521 1.00 95.88 169 LEU A N 1
ATOM 1443 C CA . LEU A 1 169 ? -6.645 10.484 9.107 1.00 95.88 169 LEU A CA 1
ATOM 1444 C C . LEU A 1 169 ? -6.940 9.537 10.265 1.00 95.88 169 LEU A C 1
ATOM 1446 O O . LEU A 1 169 ? -7.385 10.001 11.311 1.00 95.88 169 LEU A O 1
ATOM 1450 N N . PHE A 1 170 ? -6.651 8.247 10.107 1.00 95.75 170 PHE A N 1
ATOM 1451 C CA . PHE A 1 170 ? -6.863 7.256 11.155 1.00 95.75 170 PHE A CA 1
ATOM 1452 C C . PHE A 1 170 ? -6.031 7.555 12.407 1.00 95.75 170 PHE A C 1
ATOM 1454 O O . PHE A 1 170 ? -6.569 7.584 13.509 1.00 95.75 170 PHE A O 1
ATOM 1461 N N . ALA A 1 171 ? -4.746 7.873 12.250 1.00 93.62 171 ALA A N 1
ATOM 1462 C CA . ALA A 1 171 ? -3.883 8.261 13.364 1.00 93.62 171 ALA A CA 1
ATOM 1463 C C . ALA A 1 171 ? -4.390 9.531 14.073 1.00 93.62 171 ALA A C 1
ATOM 1465 O O . ALA A 1 171 ? -4.356 9.622 15.297 1.00 93.62 171 ALA A O 1
ATOM 1466 N N . ARG A 1 172 ? -4.925 10.504 13.323 1.00 93.75 172 ARG A N 1
ATOM 1467 C CA . ARG A 1 172 ? -5.542 11.710 13.899 1.00 93.75 172 ARG A CA 1
ATOM 1468 C C . ARG A 1 172 ? -6.843 11.411 14.652 1.00 93.75 172 ARG A C 1
ATOM 1470 O O . ARG A 1 172 ? -7.147 12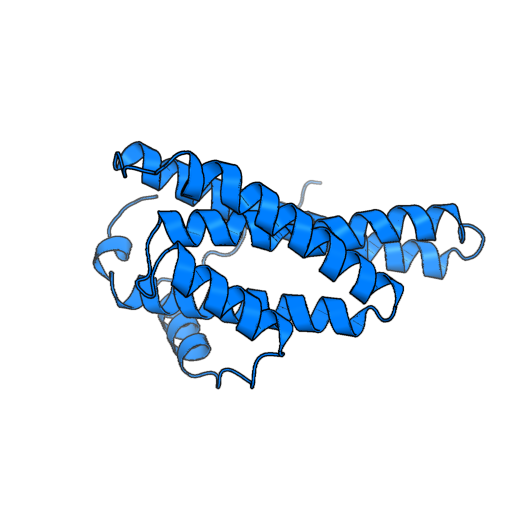.088 15.631 1.00 93.75 172 ARG A O 1
ATOM 1477 N N . GLU A 1 173 ? -7.627 10.450 14.172 1.00 94.31 173 GLU A N 1
ATOM 1478 C CA . GLU A 1 173 ? -8.871 9.989 14.805 1.00 94.31 173 GLU A CA 1
ATOM 1479 C C . GLU A 1 173 ? -8.608 9.169 16.080 1.00 94.31 173 GLU A C 1
ATOM 1481 O O . GLU A 1 173 ? -9.479 9.117 16.946 1.00 94.31 173 GLU A O 1
ATOM 1486 N N . HIS A 1 174 ? -7.404 8.602 16.212 1.00 92.69 174 HIS A N 1
ATOM 1487 C CA . HIS A 1 174 ? -7.004 7.694 17.288 1.00 92.69 174 HIS A CA 1
ATOM 1488 C C . HIS A 1 174 ? -5.708 8.129 18.007 1.00 92.69 174 HIS A C 1
ATOM 1490 O O . HIS A 1 174 ? -4.716 7.392 18.000 1.00 92.69 174 HIS A O 1
ATOM 1496 N N . PRO A 1 175 ? -5.684 9.307 18.666 1.00 91.00 175 PRO A N 1
ATOM 1497 C CA . PRO A 1 175 ? -4.495 9.806 19.366 1.00 91.00 175 PRO A CA 1
ATOM 1498 C C . PRO A 1 175 ? -4.046 8.913 20.535 1.00 91.00 175 PRO A C 1
ATOM 1500 O O . PRO A 1 175 ? -2.919 9.030 21.010 1.00 91.00 175 PRO A O 1
ATOM 1503 N N . GLU A 1 176 ? -4.906 8.018 21.025 1.00 89.81 176 GLU A N 1
ATOM 1504 C CA . GLU A 1 176 ? -4.555 7.013 22.027 1.00 89.81 176 GLU A CA 1
ATOM 1505 C C . GLU A 1 176 ? -3.474 6.031 21.552 1.00 89.81 176 GLU A C 1
ATOM 1507 O O . GLU A 1 176 ? -2.750 5.483 22.384 1.00 89.81 176 GLU A O 1
ATOM 1512 N N . LEU A 1 177 ? -3.334 5.825 20.236 1.00 87.56 177 LEU A N 1
ATOM 1513 C CA . LEU A 1 177 ? -2.351 4.900 19.667 1.00 87.56 177 LEU A CA 1
ATOM 1514 C C . LEU A 1 177 ? -0.910 5.383 19.861 1.00 87.56 177 LEU A C 1
ATOM 1516 O O . LEU A 1 177 ? -0.022 4.546 19.993 1.00 87.56 177 LEU A O 1
ATOM 1520 N N . ASP A 1 178 ? -0.684 6.695 19.999 1.00 84.50 178 ASP A N 1
ATOM 1521 C CA . ASP A 1 178 ? 0.638 7.276 20.292 1.00 84.50 178 ASP A CA 1
ATOM 1522 C C . ASP A 1 178 ? 1.231 6.758 21.618 1.00 84.50 178 ASP A C 1
ATOM 1524 O O . ASP A 1 178 ? 2.436 6.854 21.853 1.00 84.50 178 ASP A O 1
ATOM 1528 N N 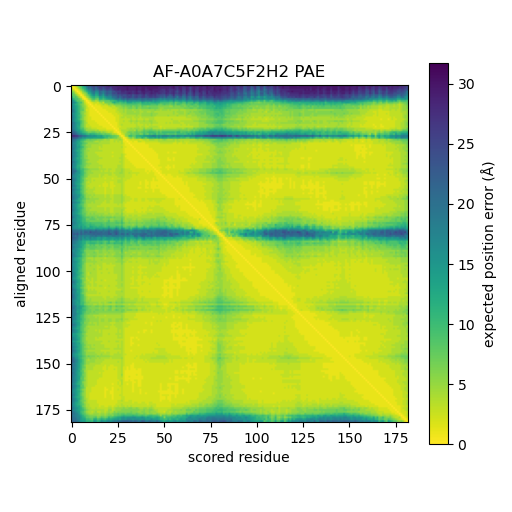. GLN A 1 179 ? 0.386 6.244 22.518 1.00 83.56 179 GLN A N 1
ATOM 1529 C CA . GLN A 1 179 ? 0.782 5.761 23.843 1.00 83.56 179 GLN A CA 1
ATOM 1530 C C . GLN A 1 179 ? 0.961 4.242 23.899 1.00 83.56 179 GLN A C 1
ATOM 1532 O O . GLN A 1 179 ? 1.408 3.717 24.922 1.00 83.56 179 GLN A O 1
ATOM 1537 N N . VAL A 1 180 ? 0.591 3.525 22.836 1.00 77.88 180 VAL A N 1
ATOM 1538 C CA . VAL A 1 180 ? 0.667 2.067 22.798 1.00 77.88 180 VAL A CA 1
ATOM 1539 C C . VAL A 1 180 ? 2.047 1.668 22.271 1.00 77.88 180 VAL A C 1
ATOM 1541 O O . VAL A 1 180 ? 2.367 1.977 21.125 1.00 77.88 180 VAL A O 1
ATOM 1544 N N . PRO A 1 181 ? 2.885 0.983 23.070 1.00 69.69 181 PRO A N 1
ATOM 1545 C CA . PRO A 1 181 ? 4.150 0.465 22.570 1.00 69.69 181 PRO A CA 1
ATOM 1546 C C . PRO A 1 181 ? 3.888 -0.615 21.514 1.00 69.69 181 PRO A C 1
ATOM 1548 O O . PRO A 1 181 ? 3.023 -1.476 21.711 1.00 69.69 181 PRO A O 1
ATOM 1551 N N . PHE A 1 182 ? 4.634 -0.550 20.411 1.00 62.38 182 PHE A N 1
ATOM 1552 C CA . PHE A 1 182 ? 4.549 -1.509 19.312 1.00 62.38 182 PHE A CA 1
ATOM 1553 C C . PHE A 1 182 ? 5.569 -2.642 19.472 1.00 62.38 182 PHE A C 1
ATOM 1555 O O . PHE A 1 182 ? 6.765 -2.319 19.665 1.00 62.38 182 PHE A O 1
#

Secondary structure (DSSP, 8-state):
--------PPPHHHHHHHHHHHHHS------HHHHHHHHHHHHHH-SS--HHHHHHHHHHHTHHHHHHHHHHHHHHHH-TT-HHHHHHHHHHHHHHHHHHHHHHHHHHHHHHHHHHTT----HIIIIIHHHHHHHHHHHHHHHHHHH-HHHHHHHHHHHHHHHHHHHHHHHHH-GGGGGS--

Foldseek 3Di:
DDPPPPPPDDDPVRVVVVLVVLLPDPLPDADPVLVVVVVVLCVLPNPDDDLLSLLLLLLQLLQLLVLLLVVLVVVCVVPVVDPVVNVVSVVSNVVSVVSSVVSVVVNVVSVVVCVVVVPDDDCCRRPVVSVVSNVVSNVVSNVCCVVPNVRSVSNSVSSVSVSSNSVSVVCVVCVVVVVDDD

Mean predicted aligned error: 5.44 Å